Protein AF-A0A843HLV3-F1 (afdb_monomer_lite)

Radius of gyration: 21.62 Å; chains: 1; bounding box: 48×53×56 Å

Secondary structure (DSSP, 8-state):
------HHHHHHHHHHHHHHHHHHHHHHTTT--SPPPPP-HHHHHHH-SSHHHHHHHHHHHHH--TTTTT-EEE-TT--EEEHHHHHHHHHHHHHHHHHHHHHHHHHHHTTTSSTTHHHHHHHHHHHHHHHHS-GGG--HHHHHHHHHHHHHHHHHHHHHHHHHHHHHHHHHHHHHHTT--HHHHHHHHHHHHTS-HHHHHHHHHH-HHHHHHHHHEEE-TTS-EEESS-HHHHHHHHHHHHHHHHHHHHHHHHH--

pLDDT: mean 78.26, std 10.58, range [43.81, 94.88]

Foldseek 3Di:
DQDDDDPVNLVLLVVLLVVLQVQQVVCVVVVQPDGDDRDDSVCLNLVDRDPVVSVVVSCVSNVDDPVQSVDWDAFPQGATDRNVLLVLLVVQLVVLLLVLVVVLVVLVVVPPDDPPSVVVNVVSVVLNVLSPDDLRNDHNVSSVSVSVSSVVSVVVLVVLVVVLVVLLVLLVVLCVVLVPDPVLNVVLVVLVSPARSLLVVVLCVPPVLSVVSVVLWDQDPVRDIGGPDDSVVSVVSSVVCSVCSNVSSVCSVVPRD

Structure (mmCIF, N/CA/C/O backbone):
data_AF-A0A843HLV3-F1
#
_entry.id   AF-A0A843HLV3-F1
#
loop_
_atom_site.group_PDB
_atom_site.id
_atom_site.type_symbol
_atom_site.label_atom_id
_atom_site.label_alt_id
_atom_site.label_comp_id
_atom_site.label_asym_id
_atom_site.label_entity_id
_atom_site.label_seq_id
_atom_site.pdbx_PDB_ins_code
_atom_site.Cartn_x
_atom_site.Cartn_y
_atom_site.Cartn_z
_atom_site.occupancy
_atom_site.B_iso_or_equiv
_atom_site.auth_seq_id
_atom_site.auth_comp_id
_atom_site.auth_asym_id
_atom_site.auth_atom_id
_atom_site.pdbx_PDB_model_num
ATOM 1 N N . MET A 1 1 ? -16.911 -9.349 0.699 1.00 43.81 1 MET A N 1
ATOM 2 C CA . MET A 1 1 ? -17.282 -10.387 1.691 1.00 43.81 1 MET A CA 1
ATOM 3 C C . MET A 1 1 ? -16.016 -10.754 2.450 1.00 43.81 1 MET A C 1
ATOM 5 O O . MET A 1 1 ? -15.122 -11.317 1.838 1.00 43.81 1 MET A O 1
ATOM 9 N N . ALA A 1 2 ? -15.897 -10.371 3.725 1.00 57.16 2 ALA A N 1
ATOM 10 C CA . ALA A 1 2 ? -14.657 -10.531 4.491 1.00 57.16 2 ALA A CA 1
ATOM 11 C C . ALA A 1 2 ? -14.225 -12.007 4.604 1.00 57.16 2 ALA A C 1
ATOM 13 O O . ALA A 1 2 ? -15.049 -12.904 4.807 1.00 57.16 2 ALA A O 1
ATOM 14 N N . ILE A 1 3 ? -12.923 -12.267 4.482 1.00 69.19 3 ILE A N 1
ATOM 15 C CA . ILE A 1 3 ? -12.367 -13.621 4.564 1.00 69.19 3 ILE A CA 1
ATOM 16 C C . ILE A 1 3 ? -12.544 -14.162 5.990 1.00 69.19 3 ILE A C 1
ATOM 18 O O . ILE A 1 3 ? -11.977 -13.635 6.947 1.00 69.19 3 ILE A O 1
ATOM 22 N N . ARG A 1 4 ? -13.265 -15.280 6.148 1.00 71.75 4 ARG A N 1
ATOM 23 C CA . ARG A 1 4 ? -13.245 -16.045 7.405 1.00 71.75 4 ARG A CA 1
ATOM 24 C C . ARG A 1 4 ? -11.915 -16.784 7.546 1.00 71.75 4 ARG A C 1
ATOM 26 O O . ARG A 1 4 ? -11.642 -17.741 6.819 1.00 71.75 4 ARG A O 1
ATOM 33 N N . PHE A 1 5 ? -11.099 -16.350 8.504 1.00 77.69 5 PHE A N 1
ATOM 34 C CA . PHE A 1 5 ? -9.803 -16.955 8.806 1.00 77.69 5 PHE A CA 1
ATOM 35 C C . PHE A 1 5 ? -9.936 -18.122 9.785 1.00 77.69 5 PHE A C 1
ATOM 37 O O . PHE A 1 5 ? -9.895 -17.939 11.001 1.00 77.69 5 PHE A O 1
ATOM 44 N N . ASP A 1 6 ? -10.040 -19.334 9.249 1.00 81.88 6 ASP A N 1
ATOM 45 C CA . ASP A 1 6 ? -10.018 -20.564 10.040 1.00 81.88 6 ASP A CA 1
ATOM 46 C C . ASP A 1 6 ? -8.599 -20.924 10.546 1.00 81.88 6 ASP A C 1
ATOM 48 O O . ASP A 1 6 ? -7.586 -20.314 10.180 1.00 81.88 6 ASP A O 1
ATOM 52 N N . LYS A 1 7 ? -8.511 -21.911 11.447 1.00 84.06 7 LYS A N 1
ATOM 53 C CA . LYS A 1 7 ? -7.244 -22.345 12.066 1.00 84.06 7 LYS A CA 1
ATOM 54 C C . LYS A 1 7 ? -6.227 -22.843 11.028 1.00 84.06 7 LYS A C 1
ATOM 56 O O . LYS A 1 7 ? -5.031 -22.593 11.191 1.00 84.06 7 LYS A O 1
ATOM 61 N N . ASN A 1 8 ? -6.691 -23.483 9.955 1.00 84.88 8 ASN A N 1
ATOM 62 C CA . ASN A 1 8 ? -5.840 -24.058 8.915 1.00 84.88 8 ASN A CA 1
ATOM 63 C C . ASN A 1 8 ? -5.263 -22.964 8.010 1.00 84.88 8 ASN A C 1
ATOM 65 O O . ASN A 1 8 ? -4.050 -22.914 7.808 1.00 84.88 8 ASN A O 1
ATOM 69 N N . LEU A 1 9 ? -6.098 -22.024 7.562 1.00 83.25 9 LEU A N 1
ATOM 70 C CA . LEU A 1 9 ? -5.680 -20.876 6.760 1.00 83.25 9 LEU A CA 1
ATOM 71 C C . LEU A 1 9 ? -4.714 -19.972 7.539 1.00 83.25 9 LEU A C 1
ATOM 73 O O . LEU A 1 9 ? -3.724 -19.492 6.990 1.00 83.25 9 LEU A O 1
ATOM 77 N N . ASN A 1 10 ? -4.943 -19.785 8.842 1.00 87.00 10 ASN A N 1
ATOM 78 C CA . ASN A 1 10 ? -4.020 -19.056 9.715 1.00 87.00 10 ASN A CA 1
ATOM 79 C C . ASN A 1 10 ? -2.649 -19.740 9.838 1.00 87.00 10 ASN A C 1
ATOM 81 O O . ASN A 1 10 ? -1.616 -19.063 9.829 1.00 87.00 10 ASN A O 1
ATOM 85 N N . ALA A 1 11 ? -2.626 -21.069 9.965 1.00 89.00 11 ALA A N 1
ATOM 86 C CA . ALA A 1 11 ? -1.386 -21.838 10.003 1.00 89.00 11 ALA A CA 1
ATOM 87 C C . ALA A 1 11 ? -0.639 -21.759 8.661 1.00 89.00 11 ALA A C 1
ATOM 89 O O . ALA A 1 11 ? 0.574 -21.538 8.638 1.00 89.00 11 ALA A O 1
ATOM 90 N N . GLU A 1 12 ? -1.365 -21.864 7.548 1.00 89.38 12 GLU A N 1
ATOM 91 C CA . GLU A 1 12 ? -0.826 -21.739 6.196 1.00 89.38 12 GLU A CA 1
ATOM 92 C C . GLU A 1 12 ? -0.209 -20.358 5.943 1.00 89.38 12 GLU A C 1
ATOM 94 O O . GLU A 1 12 ? 0.930 -20.279 5.477 1.00 89.38 12 GLU A O 1
ATOM 99 N N . LEU A 1 13 ? -0.907 -19.282 6.320 1.00 90.31 13 LEU A N 1
ATOM 100 C CA . LEU A 1 13 ? -0.413 -17.903 6.266 1.00 90.31 13 LEU A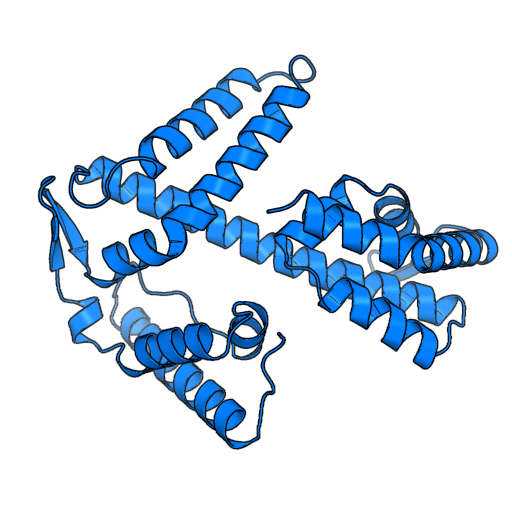 CA 1
ATOM 101 C C . LEU A 1 13 ? 0.908 -17.752 7.023 1.00 90.31 13 LEU A C 1
ATOM 103 O O . LEU A 1 13 ? 1.909 -17.310 6.458 1.00 90.31 13 LEU A O 1
ATOM 107 N N . ARG A 1 14 ? 0.936 -18.164 8.297 1.00 91.50 14 ARG A N 1
ATOM 108 C CA . ARG A 1 14 ? 2.131 -18.056 9.150 1.00 91.50 14 ARG A CA 1
ATOM 109 C C . ARG A 1 14 ? 3.317 -18.820 8.572 1.00 91.50 14 ARG A C 1
ATOM 111 O O . ARG A 1 14 ? 4.425 -18.287 8.535 1.00 91.50 14 ARG A O 1
ATOM 118 N N . ASN A 1 15 ? 3.095 -20.052 8.119 1.00 93.62 15 ASN A N 1
ATOM 119 C CA . ASN A 1 15 ? 4.154 -20.887 7.560 1.00 93.62 15 ASN A CA 1
ATOM 120 C C . ASN A 1 15 ? 4.681 -20.325 6.235 1.00 93.62 15 ASN A C 1
ATOM 122 O O . ASN A 1 15 ? 5.895 -20.265 6.039 1.00 93.62 15 ASN A O 1
ATOM 126 N N . THR A 1 16 ? 3.785 -19.865 5.362 1.00 91.69 16 THR A N 1
ATOM 127 C CA . THR A 1 16 ? 4.137 -19.276 4.064 1.00 91.69 16 THR A CA 1
ATOM 128 C C . THR A 1 16 ? 4.968 -18.012 4.245 1.00 91.69 16 THR A C 1
ATOM 130 O O . THR A 1 16 ? 6.076 -17.936 3.717 1.00 91.69 16 THR A O 1
ATOM 133 N N . VAL A 1 17 ? 4.500 -17.076 5.076 1.00 91.25 17 VAL A N 1
ATOM 134 C CA . VAL A 1 17 ? 5.215 -15.829 5.387 1.00 91.25 17 VAL A CA 1
ATOM 135 C C . VAL A 1 17 ? 6.583 -16.109 5.998 1.00 91.25 17 VAL A C 1
ATOM 137 O O . VAL A 1 17 ? 7.592 -15.574 5.545 1.00 91.25 17 VAL A O 1
ATOM 140 N N . ARG A 1 18 ? 6.652 -16.994 7.001 1.00 93.62 18 ARG A N 1
ATOM 141 C CA . ARG A 1 18 ? 7.919 -17.353 7.652 1.00 93.62 18 ARG A CA 1
ATOM 142 C C . ARG A 1 18 ? 8.924 -17.919 6.648 1.00 93.62 18 ARG A C 1
ATOM 144 O O . ARG A 1 18 ? 10.097 -17.551 6.687 1.00 93.62 18 ARG A O 1
ATOM 151 N N . ASN A 1 19 ? 8.485 -18.822 5.774 1.00 90.25 19 ASN A N 1
ATOM 152 C CA . ASN A 1 19 ? 9.353 -19.454 4.785 1.00 90.25 19 ASN A CA 1
ATOM 153 C C . ASN A 1 19 ? 9.805 -18.466 3.708 1.00 90.25 19 ASN A C 1
ATOM 155 O O . ASN A 1 19 ? 10.985 -18.458 3.361 1.00 90.25 19 ASN A O 1
ATOM 159 N N . PHE A 1 20 ? 8.901 -17.619 3.221 1.00 89.62 20 PHE A N 1
ATOM 160 C CA . PHE A 1 20 ? 9.209 -16.548 2.280 1.00 89.62 20 PHE A CA 1
ATOM 161 C C . PHE A 1 20 ? 10.237 -15.566 2.860 1.00 89.62 20 PHE A C 1
ATOM 163 O O . PHE A 1 20 ? 11.313 -15.398 2.290 1.00 89.62 20 PHE A O 1
ATOM 170 N N . ASN A 1 21 ? 9.989 -15.028 4.057 1.00 90.44 21 ASN A N 1
ATOM 171 C CA . ASN A 1 21 ? 10.900 -14.091 4.719 1.00 90.44 21 ASN A CA 1
ATOM 172 C C . ASN A 1 21 ? 12.284 -14.705 4.958 1.00 90.44 21 ASN A C 1
ATOM 174 O O . ASN A 1 21 ? 13.298 -14.063 4.705 1.00 90.44 21 ASN A O 1
ATOM 178 N N . LYS A 1 22 ? 12.353 -15.980 5.372 1.00 89.38 22 LYS A N 1
ATOM 179 C CA . LYS A 1 22 ? 13.634 -16.697 5.496 1.00 89.38 22 LYS A CA 1
ATOM 180 C C . LYS A 1 22 ? 14.389 -16.777 4.166 1.00 89.38 22 LYS A C 1
ATOM 182 O O . LYS A 1 22 ? 15.616 -16.717 4.172 1.00 89.38 22 LYS A O 1
ATOM 187 N N . LYS A 1 23 ? 13.693 -16.947 3.037 1.00 85.94 23 LYS A N 1
ATOM 188 C CA . LYS A 1 23 ? 14.316 -16.967 1.702 1.00 85.94 23 LYS A CA 1
ATOM 189 C C . LYS A 1 23 ? 14.856 -15.585 1.328 1.00 85.94 23 LYS A C 1
ATOM 191 O O . LYS A 1 23 ? 15.992 -15.509 0.871 1.00 85.94 23 LYS A O 1
ATOM 196 N N . VAL A 1 24 ? 14.085 -14.527 1.582 1.00 82.75 24 VAL A N 1
ATOM 197 C CA . VAL A 1 24 ? 14.488 -13.132 1.347 1.00 82.75 24 VAL A CA 1
ATOM 198 C C . VAL A 1 24 ? 15.722 -12.765 2.177 1.00 82.75 24 VAL A C 1
ATOM 200 O O . VAL A 1 24 ? 16.737 -12.393 1.600 1.00 82.75 24 VAL A O 1
ATOM 203 N N . VAL A 1 25 ? 15.700 -12.981 3.497 1.00 85.06 25 VAL A N 1
ATOM 204 C CA . VAL A 1 25 ? 16.839 -12.672 4.390 1.00 85.06 25 VAL A CA 1
ATOM 205 C C . VAL A 1 25 ? 18.101 -13.439 3.985 1.00 85.06 25 VAL A C 1
ATOM 207 O O . VAL A 1 25 ? 19.194 -12.885 3.946 1.00 85.06 25 VAL A O 1
ATOM 210 N N . ARG A 1 26 ? 17.976 -14.723 3.624 1.00 82.31 26 ARG A N 1
ATOM 211 C CA . ARG A 1 26 ? 19.124 -15.508 3.133 1.00 82.31 26 ARG A CA 1
ATOM 212 C C . ARG A 1 26 ? 19.670 -14.996 1.803 1.00 82.31 26 ARG A C 1
ATOM 214 O O . ARG A 1 26 ? 20.842 -15.222 1.515 1.00 82.31 26 ARG A O 1
ATOM 221 N N . ALA A 1 27 ? 18.830 -14.410 0.955 1.00 76.94 27 ALA A N 1
ATOM 222 C CA . ALA A 1 27 ? 19.288 -13.777 -0.272 1.00 76.94 27 ALA A CA 1
ATOM 223 C C . ALA A 1 27 ? 20.006 -12.455 0.053 1.00 76.94 27 ALA A C 1
ATOM 225 O O . ALA A 1 27 ? 21.106 -12.215 -0.433 1.00 76.94 27 ALA A O 1
ATOM 226 N N . GLU A 1 28 ? 19.467 -11.656 0.966 1.00 77.06 28 GLU A N 1
ATOM 227 C CA . GLU A 1 28 ? 20.092 -10.405 1.406 1.00 77.06 28 GLU A CA 1
ATOM 228 C C . GLU A 1 28 ? 21.497 -10.641 1.975 1.00 77.06 28 GLU A C 1
ATOM 230 O O . GLU A 1 28 ? 22.471 -10.061 1.500 1.00 77.06 28 GLU A O 1
ATOM 235 N N . GLN A 1 29 ? 21.635 -11.609 2.888 1.00 80.62 29 GLN A N 1
ATOM 236 C CA . GLN A 1 29 ? 22.920 -12.018 3.476 1.00 80.62 29 GLN A CA 1
ATOM 237 C C . GLN A 1 29 ? 23.946 -12.518 2.449 1.00 80.62 29 GLN A C 1
ATOM 239 O O . GLN A 1 29 ? 25.142 -12.536 2.722 1.00 80.62 29 GLN A O 1
ATOM 244 N N . ARG A 1 30 ? 23.495 -12.947 1.268 1.00 74.19 30 ARG A N 1
ATOM 245 C CA . ARG A 1 30 ? 24.356 -13.408 0.169 1.00 74.19 30 ARG A CA 1
ATOM 246 C C . ARG A 1 30 ? 24.685 -12.300 -0.834 1.00 74.19 30 ARG A C 1
ATOM 248 O O . ARG A 1 30 ? 25.230 -12.595 -1.893 1.00 74.19 30 ARG A O 1
ATOM 255 N N . GLY A 1 31 ? 24.352 -11.050 -0.514 1.00 60.28 31 GLY A N 1
ATOM 256 C CA . GLY A 1 31 ? 24.672 -9.877 -1.324 1.00 60.28 31 GLY A CA 1
ATOM 257 C C . GLY A 1 31 ? 23.703 -9.623 -2.478 1.00 60.28 31 GLY A C 1
ATOM 258 O O . GLY A 1 31 ? 23.991 -8.788 -3.338 1.00 60.28 31 GLY A O 1
ATOM 259 N N . PHE A 1 32 ? 22.557 -10.314 -2.523 1.00 61.25 32 PHE A N 1
ATOM 260 C CA . PHE A 1 32 ? 21.536 -10.029 -3.527 1.00 61.25 32 PHE A CA 1
ATOM 261 C C . PHE A 1 32 ? 20.909 -8.656 -3.255 1.00 61.25 32 PHE A C 1
ATOM 263 O O . PHE A 1 32 ? 20.461 -8.369 -2.148 1.00 61.25 32 PHE A O 1
ATOM 270 N N . ARG A 1 33 ? 20.872 -7.807 -4.285 1.00 58.31 33 ARG A N 1
ATOM 271 C CA . ARG A 1 33 ? 20.216 -6.492 -4.254 1.00 58.31 33 ARG A CA 1
ATOM 272 C C . ARG A 1 33 ? 18.837 -6.586 -4.899 1.00 58.31 33 ARG A C 1
ATOM 274 O O . ARG A 1 33 ? 18.623 -7.458 -5.734 1.00 58.31 33 ARG A O 1
ATOM 281 N N . ASN A 1 34 ? 17.943 -5.652 -4.561 1.00 59.81 34 ASN A N 1
ATOM 282 C CA . ASN A 1 34 ? 16.562 -5.615 -5.058 1.00 59.81 34 ASN A CA 1
ATOM 283 C C . ASN A 1 34 ? 15.818 -6.914 -4.719 1.00 59.81 34 ASN A C 1
ATOM 285 O O . ASN A 1 34 ? 15.558 -7.747 -5.581 1.00 59.81 34 ASN A O 1
ATOM 289 N N . LEU A 1 35 ? 15.519 -7.099 -3.437 1.00 70.19 35 LEU A N 1
ATOM 290 C CA . LEU A 1 35 ? 14.751 -8.239 -2.951 1.00 70.19 35 LEU A CA 1
ATOM 291 C C . LEU A 1 35 ? 13.313 -7.815 -2.637 1.00 70.19 35 LEU A C 1
ATOM 293 O O . LEU A 1 35 ? 13.082 -6.646 -2.314 1.00 70.19 35 LEU A O 1
ATOM 297 N N . PRO A 1 36 ? 12.348 -8.745 -2.700 1.00 69.81 36 PRO A N 1
ATOM 298 C CA . PRO A 1 36 ? 11.003 -8.492 -2.206 1.00 69.81 36 PRO A CA 1
ATOM 299 C C . PRO A 1 36 ? 11.026 -8.051 -0.740 1.00 69.81 36 PRO A C 1
ATOM 301 O O . PRO A 1 36 ? 11.832 -8.549 0.047 1.00 69.81 36 PRO A O 1
ATOM 304 N N . ARG A 1 37 ? 10.114 -7.156 -0.354 1.00 75.31 37 ARG A N 1
ATOM 305 C CA . ARG A 1 37 ? 9.931 -6.777 1.052 1.00 75.31 37 ARG A CA 1
ATOM 306 C C . ARG A 1 37 ? 9.498 -7.999 1.869 1.00 75.31 37 ARG A C 1
ATOM 308 O O . ARG A 1 37 ? 8.754 -8.847 1.382 1.00 75.31 37 ARG A O 1
ATOM 315 N N . LEU A 1 38 ? 9.941 -8.067 3.123 1.00 82.50 38 LEU A N 1
ATOM 316 C CA . LEU A 1 38 ? 9.449 -9.059 4.077 1.00 82.50 38 LEU A CA 1
ATOM 317 C C . LEU A 1 38 ? 7.945 -8.874 4.310 1.00 82.50 38 LEU A C 1
ATOM 319 O O . LEU A 1 38 ? 7.483 -7.769 4.589 1.00 82.50 38 LEU A O 1
ATOM 323 N N . GLU A 1 39 ? 7.198 -9.967 4.247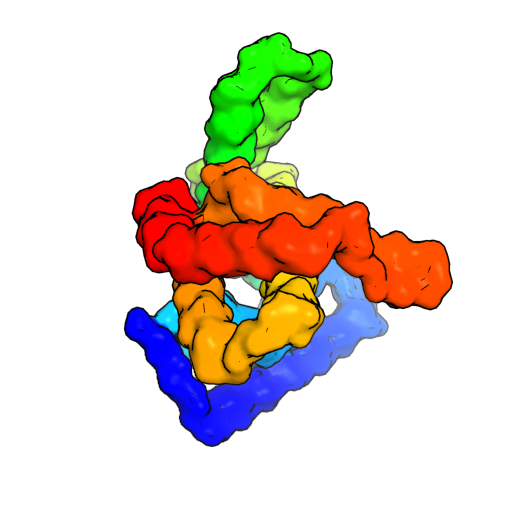 1.00 84.81 39 GLU A N 1
ATOM 324 C CA . GLU A 1 39 ? 5.752 -9.962 4.455 1.00 84.81 39 GLU A CA 1
ATOM 325 C C . GLU A 1 39 ? 5.410 -10.145 5.938 1.00 84.81 39 GLU A C 1
ATOM 327 O O . GLU A 1 39 ? 6.115 -10.836 6.683 1.00 84.81 39 GLU A O 1
ATOM 332 N N . LYS A 1 40 ? 4.291 -9.567 6.384 1.00 85.44 40 LYS A N 1
ATOM 333 C CA . LYS A 1 40 ? 3.711 -9.842 7.707 1.00 85.44 40 LYS A CA 1
ATOM 334 C C . LYS A 1 40 ? 2.351 -10.502 7.551 1.00 85.44 40 LYS A C 1
ATOM 336 O O . LYS A 1 40 ? 1.555 -10.139 6.693 1.00 85.44 40 LYS A O 1
ATOM 341 N N . VAL A 1 41 ? 2.043 -11.441 8.446 1.00 84.75 41 VAL A N 1
ATOM 342 C CA . VAL A 1 41 ? 0.748 -12.144 8.435 1.00 84.75 41 VAL A CA 1
ATOM 343 C C . VAL A 1 41 ? -0.416 -11.168 8.598 1.00 84.75 41 VAL A C 1
ATOM 345 O O . VAL A 1 41 ? -1.426 -11.321 7.925 1.00 84.75 41 VAL A O 1
ATOM 348 N N . SER A 1 42 ? -0.282 -10.166 9.469 1.00 78.31 42 SER A N 1
ATOM 349 C CA . SER A 1 42 ? -1.304 -9.132 9.657 1.00 78.31 42 SER A CA 1
ATOM 350 C C . SER A 1 42 ? -1.498 -8.265 8.411 1.00 78.31 42 SER A C 1
ATOM 352 O O . SER A 1 42 ? -2.633 -7.951 8.076 1.00 78.31 42 SER A O 1
ATOM 354 N N . GLU A 1 43 ? -0.419 -7.933 7.696 1.00 76.38 43 GLU A N 1
ATOM 355 C CA . GLU A 1 43 ? -0.478 -7.146 6.457 1.00 76.38 43 GLU A CA 1
ATOM 356 C C . GLU A 1 43 ? -1.176 -7.927 5.336 1.00 76.38 43 GLU A C 1
ATOM 358 O O . GLU A 1 43 ? -2.068 -7.387 4.693 1.00 76.38 43 GLU A O 1
ATOM 363 N N . LEU A 1 44 ? -0.863 -9.215 5.156 1.00 79.00 44 LEU A N 1
ATOM 364 C CA . LEU A 1 44 ? -1.541 -10.055 4.159 1.00 79.00 44 LEU A CA 1
ATOM 365 C C . LEU A 1 44 ? -3.036 -10.227 4.439 1.00 79.00 44 LEU A C 1
ATOM 367 O O . LEU A 1 44 ? -3.829 -10.262 3.507 1.00 79.00 44 LEU A O 1
ATOM 371 N N . LYS A 1 45 ? -3.436 -10.326 5.711 1.00 79.69 45 LYS A N 1
ATOM 372 C CA . LYS A 1 45 ? -4.857 -10.428 6.075 1.00 79.69 45 LYS A CA 1
ATOM 373 C C . LYS A 1 45 ? -5.648 -9.170 5.738 1.00 79.69 45 LYS A C 1
ATOM 375 O O . LYS A 1 45 ? -6.817 -9.286 5.405 1.00 79.69 45 LYS A O 1
ATOM 380 N N . ALA A 1 46 ? -5.014 -8.009 5.862 1.00 67.69 46 ALA A N 1
ATOM 381 C CA . ALA A 1 46 ? -5.633 -6.716 5.600 1.00 67.69 46 ALA A CA 1
ATOM 382 C C . ALA A 1 46 ? -5.576 -6.310 4.116 1.00 67.69 46 ALA A C 1
ATOM 384 O O . ALA A 1 46 ? -6.300 -5.414 3.709 1.00 67.69 46 ALA A O 1
ATOM 385 N N . ARG A 1 47 ? -4.697 -6.929 3.313 1.00 73.12 47 ARG A N 1
ATOM 386 C CA . ARG A 1 47 ? -4.469 -6.554 1.906 1.00 73.12 47 ARG A CA 1
ATOM 387 C C . ARG A 1 47 ? -5.495 -7.146 0.932 1.00 7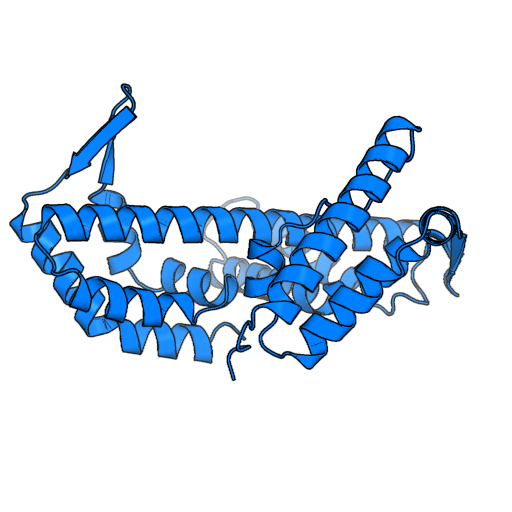3.12 47 ARG A C 1
ATOM 389 O O . ARG A 1 47 ? -5.631 -6.621 -0.165 1.00 73.12 47 ARG A O 1
ATOM 396 N N . TYR A 1 48 ? -6.159 -8.247 1.287 1.00 73.94 48 TYR A N 1
ATOM 397 C CA . TYR A 1 48 ? -7.026 -8.984 0.362 1.00 73.94 48 TYR A CA 1
ATOM 398 C C . TYR A 1 48 ? -8.444 -9.129 0.900 1.00 73.94 48 TYR A C 1
ATOM 400 O O . TYR A 1 48 ? -8.657 -9.733 1.951 1.00 73.94 48 TYR A O 1
ATOM 408 N N . ASP A 1 49 ? -9.408 -8.669 0.106 1.00 61.75 49 ASP A N 1
ATOM 409 C CA . ASP A 1 49 ? -10.833 -8.738 0.438 1.00 61.75 49 ASP A CA 1
ATOM 410 C C . ASP A 1 49 ? -11.462 -10.087 0.085 1.00 61.75 49 ASP A C 1
ATOM 412 O O . ASP A 1 49 ? -12.497 -10.459 0.640 1.00 61.75 49 ASP A O 1
ATOM 416 N N . THR A 1 50 ? -10.839 -10.847 -0.826 1.00 69.31 50 THR A N 1
ATOM 417 C CA . THR A 1 50 ? -11.340 -12.152 -1.270 1.00 69.31 50 THR A CA 1
ATOM 418 C C . THR A 1 50 ? -10.379 -13.289 -0.936 1.00 69.31 50 THR A C 1
ATOM 420 O O . THR A 1 50 ? -9.152 -13.180 -1.021 1.00 69.31 50 THR A O 1
ATOM 423 N N . ARG A 1 51 ? -10.951 -14.451 -0.589 1.00 74.69 51 ARG A N 1
ATOM 424 C CA . ARG A 1 51 ? -10.177 -15.666 -0.287 1.00 74.69 51 ARG A CA 1
ATOM 425 C C . ARG A 1 51 ? -9.377 -16.136 -1.504 1.00 74.69 51 ARG A C 1
ATOM 427 O O . ARG A 1 51 ? -8.287 -16.674 -1.338 1.00 74.69 51 ARG A O 1
ATOM 434 N N . SER A 1 52 ? -9.900 -15.921 -2.708 1.00 71.00 52 SER A N 1
ATOM 435 C CA . SER A 1 52 ? -9.251 -16.300 -3.964 1.00 71.00 52 SER A CA 1
ATOM 436 C C . SER A 1 52 ? -7.972 -15.504 -4.213 1.00 71.00 52 SER A C 1
ATOM 438 O O . SER A 1 52 ? -6.950 -16.103 -4.555 1.00 71.00 52 SER A O 1
ATOM 440 N N . ASP A 1 53 ? -7.998 -14.190 -3.984 1.00 68.06 53 ASP A N 1
ATOM 441 C CA . ASP A 1 53 ? -6.820 -13.333 -4.161 1.00 68.06 53 ASP A CA 1
ATOM 442 C C . ASP A 1 53 ? -5.763 -13.621 -3.096 1.00 68.06 53 ASP A C 1
ATOM 444 O O . ASP A 1 53 ? -4.585 -13.782 -3.419 1.00 68.06 53 ASP A O 1
ATOM 448 N N . LEU A 1 54 ? -6.195 -13.836 -1.849 1.00 78.94 54 LEU A N 1
ATOM 449 C CA . LEU A 1 54 ? -5.306 -14.282 -0.780 1.00 78.94 54 LEU A CA 1
ATOM 450 C C . LEU A 1 54 ? -4.643 -15.627 -1.115 1.00 78.94 54 LEU A C 1
ATOM 452 O O . LEU A 1 54 ? -3.441 -15.785 -0.923 1.00 78.94 54 LEU A O 1
ATOM 456 N N . ILE A 1 55 ? -5.393 -16.613 -1.619 1.00 80.75 55 ILE A N 1
ATOM 457 C CA . ILE A 1 55 ? -4.831 -17.919 -2.000 1.00 80.75 55 ILE A CA 1
ATOM 458 C C . ILE A 1 55 ? -3.854 -17.777 -3.171 1.00 80.75 55 ILE A C 1
ATOM 460 O O . ILE A 1 55 ? -2.817 -18.446 -3.183 1.00 80.75 55 ILE A O 1
ATOM 464 N N . ARG A 1 56 ? -4.152 -16.914 -4.148 1.00 76.69 56 ARG A N 1
ATOM 465 C CA . ARG A 1 56 ? -3.251 -16.626 -5.272 1.00 76.69 56 ARG A CA 1
ATOM 466 C C . ARG A 1 56 ? -1.931 -16.046 -4.773 1.00 76.69 56 ARG A C 1
ATOM 468 O O . ARG A 1 56 ? -0.870 -16.531 -5.164 1.00 76.69 56 ARG A O 1
ATOM 475 N N . GLU A 1 57 ? -2.000 -15.098 -3.846 1.00 81.38 57 GLU A N 1
ATOM 476 C CA . GLU A 1 57 ? -0.816 -14.526 -3.216 1.00 81.38 57 GLU A CA 1
ATOM 477 C C . GLU A 1 57 ? -0.055 -15.557 -2.375 1.00 81.38 57 GLU A C 1
ATOM 479 O O . GLU A 1 57 ? 1.161 -15.686 -2.492 1.00 81.38 57 GLU A O 1
ATOM 484 N N . LEU A 1 58 ? -0.746 -16.373 -1.575 1.00 85.94 58 LEU A N 1
ATOM 485 C CA . LEU A 1 58 ? -0.101 -17.434 -0.798 1.00 85.94 58 LEU A CA 1
ATOM 486 C C . LEU A 1 58 ? 0.614 -18.445 -1.698 1.00 85.94 58 LEU A C 1
ATOM 488 O O . LEU A 1 58 ? 1.717 -18.878 -1.368 1.00 85.94 58 LEU A O 1
ATOM 492 N N . ARG A 1 59 ? 0.033 -18.801 -2.850 1.00 82.50 59 ARG A N 1
ATOM 493 C CA . ARG A 1 59 ? 0.704 -19.638 -3.855 1.00 82.50 59 ARG A CA 1
ATOM 494 C C . ARG A 1 59 ? 1.942 -18.947 -4.418 1.00 82.50 59 ARG A C 1
ATOM 496 O O . ARG A 1 59 ? 2.985 -19.592 -4.481 1.00 82.50 59 ARG A O 1
ATOM 503 N N . ARG A 1 60 ? 1.866 -17.652 -4.745 1.00 82.38 60 ARG A N 1
ATOM 504 C CA . ARG A 1 60 ? 3.020 -16.847 -5.185 1.00 82.38 60 ARG A CA 1
ATOM 505 C C . ARG A 1 60 ? 4.152 -16.890 -4.154 1.00 82.38 60 ARG A C 1
ATOM 507 O O . ARG A 1 60 ? 5.276 -17.259 -4.481 1.00 82.38 60 ARG A O 1
ATOM 514 N N . LEU A 1 61 ? 3.844 -16.610 -2.888 1.00 85.81 61 LEU A N 1
ATOM 515 C CA . LEU A 1 61 ? 4.815 -16.614 -1.789 1.00 85.81 61 LEU A CA 1
ATOM 516 C C . LEU A 1 61 ? 5.385 -18.013 -1.495 1.00 85.81 61 LEU A C 1
ATOM 518 O O . LEU A 1 61 ? 6.565 -18.146 -1.165 1.00 85.81 61 LEU A O 1
ATOM 522 N N . LYS A 1 62 ? 4.569 -19.071 -1.609 1.00 84.25 62 LYS A N 1
ATOM 523 C CA . LYS A 1 62 ? 5.018 -20.467 -1.457 1.00 84.25 62 LYS A CA 1
ATOM 524 C C . LYS A 1 62 ? 5.987 -20.868 -2.561 1.00 84.25 62 LYS A C 1
ATOM 526 O O . LYS A 1 62 ? 7.047 -21.431 -2.265 1.00 84.25 62 LYS A O 1
ATOM 531 N N . ASN A 1 63 ? 5.618 -20.555 -3.798 1.00 76.81 63 ASN A N 1
ATOM 532 C CA . ASN A 1 63 ? 6.367 -20.922 -4.992 1.00 76.81 63 ASN A CA 1
ATOM 533 C C . ASN A 1 63 ? 7.622 -20.074 -5.184 1.00 76.81 63 ASN A C 1
ATOM 535 O O . ASN A 1 63 ? 8.514 -20.530 -5.889 1.00 76.81 63 ASN A O 1
ATOM 539 N N . PHE A 1 64 ? 7.726 -18.929 -4.494 1.00 76.38 64 PHE A N 1
ATOM 540 C CA . PHE A 1 64 ? 8.916 -18.086 -4.478 1.00 76.38 64 PHE A CA 1
ATOM 541 C C . PHE A 1 64 ? 10.167 -18.920 -4.223 1.00 76.38 64 PHE A C 1
ATOM 543 O O . PHE A 1 64 ? 10.414 -19.390 -3.103 1.00 76.38 64 PHE A O 1
ATOM 550 N N . ASN A 1 65 ? 10.956 -19.140 -5.262 1.00 67.75 65 ASN A N 1
ATOM 551 C CA . ASN A 1 65 ? 12.165 -19.932 -5.195 1.00 67.75 65 ASN A CA 1
ATOM 552 C C . ASN A 1 65 ? 13.386 -19.049 -5.491 1.00 67.75 65 ASN A C 1
ATOM 554 O O . ASN A 1 65 ? 13.300 -17.896 -5.902 1.00 67.75 65 ASN A O 1
ATOM 558 N N . ARG A 1 66 ? 14.571 -19.589 -5.209 1.00 60.47 66 ARG A N 1
ATOM 559 C CA . ARG A 1 66 ? 15.833 -18.864 -5.391 1.00 60.47 66 ARG A CA 1
ATOM 560 C C . ARG A 1 66 ? 16.184 -18.658 -6.874 1.00 60.47 66 ARG A C 1
ATOM 562 O O . ARG A 1 66 ? 16.947 -17.750 -7.178 1.00 60.47 66 ARG A O 1
ATOM 569 N N . GLY A 1 67 ? 15.642 -19.492 -7.761 1.00 58.88 67 GLY A N 1
ATOM 570 C CA . GLY A 1 67 ? 15.722 -19.362 -9.214 1.00 58.88 67 GLY A CA 1
ATOM 571 C C . GLY A 1 67 ? 14.912 -18.177 -9.744 1.00 58.88 67 GLY A C 1
ATOM 572 O O . GLY A 1 67 ? 15.427 -17.462 -10.592 1.00 58.88 67 GLY A O 1
ATOM 573 N N . ASP A 1 68 ? 13.748 -17.868 -9.168 1.00 53.31 68 ASP A N 1
ATOM 574 C CA . ASP A 1 68 ? 12.922 -16.702 -9.545 1.00 53.31 68 ASP A CA 1
ATOM 575 C C . ASP A 1 68 ? 13.617 -15.363 -9.210 1.00 53.31 68 ASP A C 1
ATOM 577 O O . ASP A 1 68 ? 13.409 -14.347 -9.868 1.00 53.31 68 ASP A O 1
ATOM 581 N N . ILE A 1 69 ? 14.502 -15.360 -8.203 1.00 57.09 69 ILE A N 1
ATOM 582 C CA . ILE A 1 69 ? 15.367 -14.213 -7.856 1.00 57.09 69 ILE A CA 1
ATOM 583 C C . ILE A 1 69 ? 16.507 -14.040 -8.881 1.00 57.09 69 ILE A C 1
ATOM 585 O O . ILE A 1 69 ? 17.055 -12.950 -9.024 1.00 57.09 69 ILE A O 1
ATOM 589 N N . LEU A 1 70 ? 16.888 -15.108 -9.586 1.00 57.06 70 LEU A N 1
ATOM 590 C CA . LEU A 1 70 ? 18.027 -15.142 -10.511 1.00 57.06 70 LEU A CA 1
ATOM 591 C C . LEU A 1 70 ? 17.616 -15.099 -11.982 1.00 57.06 70 LEU A C 1
ATOM 593 O O . LEU A 1 70 ? 18.439 -14.730 -12.824 1.00 57.06 70 LEU A O 1
ATOM 597 N N . ARG A 1 71 ? 16.379 -15.492 -12.305 1.00 67.75 71 ARG A N 1
ATOM 598 C CA . ARG A 1 71 ? 15.892 -15.561 -13.676 1.00 67.75 71 ARG A CA 1
ATOM 599 C C . ARG A 1 71 ? 15.742 -14.148 -14.206 1.00 67.75 71 ARG A C 1
ATOM 601 O O . ARG A 1 71 ? 14.770 -13.453 -13.927 1.00 67.75 71 ARG A O 1
ATOM 608 N N . LYS A 1 72 ? 16.750 -13.719 -14.957 1.00 78.94 72 LYS A N 1
ATOM 609 C CA . LYS A 1 72 ? 16.661 -12.508 -15.754 1.00 78.94 72 LYS A CA 1
ATOM 610 C C . LYS A 1 72 ? 15.766 -12.807 -16.941 1.00 78.94 72 LYS A C 1
ATOM 612 O O . LYS A 1 72 ? 16.010 -13.763 -17.674 1.00 78.94 72 LYS A O 1
ATOM 617 N N . VAL A 1 73 ? 14.744 -11.992 -17.095 1.00 82.94 73 VAL A N 1
ATOM 618 C CA . VAL A 1 73 ? 13.908 -11.956 -18.282 1.00 82.94 73 VAL A CA 1
ATOM 619 C C . VAL A 1 73 ? 14.110 -10.600 -18.943 1.00 82.94 73 VAL A C 1
ATOM 621 O O . VAL A 1 73 ? 14.506 -9.618 -18.304 1.00 82.94 73 VAL A O 1
ATOM 624 N N . GLU A 1 74 ? 13.917 -10.587 -20.247 1.00 90.50 74 GLU A N 1
ATOM 625 C CA . GLU A 1 74 ? 13.962 -9.393 -21.069 1.00 90.50 74 GLU A CA 1
ATOM 626 C C . GLU A 1 74 ? 12.569 -9.201 -21.651 1.00 90.50 74 GLU A C 1
ATOM 628 O O . GLU A 1 74 ? 11.933 -10.182 -22.039 1.00 90.50 74 GLU A O 1
ATOM 633 N N . ASN A 1 75 ? 12.070 -7.970 -21.631 1.00 89.19 75 ASN A N 1
ATOM 634 C CA . ASN A 1 75 ? 10.827 -7.644 -22.317 1.00 89.19 75 ASN A CA 1
ATOM 635 C C . ASN A 1 75 ? 11.100 -7.258 -23.777 1.00 89.19 75 ASN A C 1
ATOM 637 O O . ASN A 1 75 ? 12.245 -7.053 -24.181 1.00 89.19 75 ASN A O 1
ATOM 641 N N . ASP A 1 76 ? 10.035 -7.088 -24.549 1.00 89.94 76 ASP A N 1
ATOM 642 C CA . ASP A 1 76 ? 10.117 -6.717 -25.963 1.00 89.94 76 ASP A CA 1
ATOM 643 C C . ASP A 1 76 ? 10.709 -5.306 -26.174 1.00 89.94 76 ASP A C 1
ATOM 645 O O . ASP A 1 76 ? 11.188 -4.983 -27.258 1.00 89.94 76 ASP A O 1
ATOM 649 N N . GLY A 1 77 ? 10.725 -4.469 -25.130 1.00 86.94 77 GLY A N 1
ATOM 650 C CA . GLY A 1 77 ? 11.398 -3.165 -25.092 1.00 86.94 77 GLY A CA 1
ATOM 651 C C . GLY A 1 77 ? 12.897 -3.199 -24.743 1.00 86.94 77 GLY A C 1
ATOM 652 O O . GLY A 1 77 ? 13.525 -2.141 -24.670 1.00 86.94 77 GLY A O 1
ATOM 653 N N . GLY A 1 78 ? 13.488 -4.376 -24.506 1.00 87.38 78 GLY A N 1
ATOM 654 C CA . GLY A 1 78 ? 14.911 -4.544 -24.175 1.00 87.38 78 GLY A CA 1
ATOM 655 C C . GLY A 1 78 ? 15.282 -4.281 -22.707 1.00 87.38 78 GLY A C 1
ATOM 656 O O . GLY A 1 78 ? 16.462 -4.174 -22.357 1.00 87.38 78 GLY A O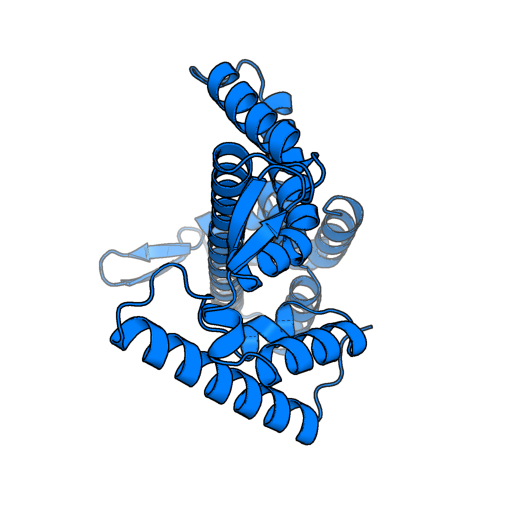 1
ATOM 657 N N . ALA A 1 79 ? 14.297 -4.153 -21.816 1.00 91.69 79 ALA A N 1
ATOM 658 C CA . ALA A 1 79 ? 14.520 -4.067 -20.382 1.00 91.69 79 ALA A CA 1
ATOM 659 C C . ALA A 1 79 ? 14.855 -5.443 -19.795 1.00 91.69 79 ALA A C 1
ATOM 661 O O . ALA A 1 79 ? 14.048 -6.367 -19.818 1.00 91.69 79 ALA A O 1
ATOM 662 N N . LYS A 1 80 ? 16.040 -5.550 -19.196 1.00 88.94 80 LYS A N 1
ATOM 663 C CA . LYS A 1 80 ? 16.550 -6.715 -18.475 1.00 88.94 80 LYS A CA 1
ATOM 664 C C . LYS A 1 80 ? 16.364 -6.521 -16.979 1.00 88.94 80 LYS A C 1
ATOM 666 O O . LYS A 1 80 ? 16.993 -5.659 -16.338 1.00 88.94 80 LYS A O 1
ATOM 671 N N . ALA A 1 81 ? 15.543 -7.381 -16.402 1.00 84.62 81 ALA A N 1
ATOM 672 C CA . ALA A 1 81 ? 15.293 -7.421 -14.975 1.00 84.62 81 ALA A CA 1
ATOM 673 C C . ALA A 1 81 ? 15.035 -8.853 -14.522 1.00 84.62 81 ALA A C 1
ATOM 675 O O . ALA A 1 81 ? 14.893 -9.772 -15.322 1.00 84.62 81 ALA A O 1
ATOM 676 N N . VAL A 1 82 ? 15.046 -9.057 -13.217 1.00 81.38 82 VAL A N 1
ATOM 677 C CA . VAL A 1 82 ? 14.675 -10.348 -12.641 1.00 81.38 82 VAL A CA 1
ATOM 678 C C . VAL A 1 82 ? 13.162 -10.528 -12.759 1.00 81.38 82 VAL A C 1
ATOM 680 O O . VAL A 1 82 ? 12.424 -9.552 -12.651 1.00 81.38 82 VAL A O 1
ATOM 683 N N . GLU A 1 83 ? 12.699 -11.755 -13.001 1.00 79.75 83 GLU A N 1
ATOM 684 C CA . GLU A 1 83 ? 11.283 -12.079 -13.246 1.00 79.75 83 GLU A CA 1
ATOM 685 C C . GLU A 1 83 ? 10.365 -11.487 -12.165 1.00 79.75 83 GLU A C 1
ATOM 687 O O . GLU A 1 83 ? 9.332 -10.894 -12.474 1.00 79.75 83 GLU A O 1
ATOM 692 N N . TRP A 1 84 ? 10.812 -11.494 -10.905 1.00 73.94 84 TRP A N 1
ATOM 693 C CA . TRP A 1 84 ? 10.047 -10.894 -9.815 1.00 73.94 84 TRP A CA 1
ATOM 694 C C . TRP A 1 84 ? 9.827 -9.375 -9.969 1.00 73.94 84 TRP A C 1
ATOM 696 O O . TRP A 1 84 ? 8.801 -8.884 -9.511 1.00 73.94 84 TRP A O 1
ATOM 706 N N . GLU A 1 85 ? 10.744 -8.613 -10.586 1.00 80.25 85 GLU A N 1
ATOM 707 C CA . GLU A 1 85 ? 10.556 -7.167 -10.818 1.00 80.25 85 GLU A CA 1
ATOM 708 C C . GLU A 1 85 ? 9.444 -6.919 -11.847 1.00 80.25 85 GLU A C 1
ATOM 710 O O . GLU A 1 85 ? 8.672 -5.968 -11.704 1.00 80.25 85 GLU A O 1
ATOM 715 N N . PHE A 1 86 ? 9.322 -7.799 -12.846 1.00 84.56 86 PHE A N 1
ATOM 716 C CA . PHE A 1 86 ? 8.212 -7.768 -13.798 1.00 84.56 86 PHE A CA 1
ATOM 717 C C . PHE A 1 86 ? 6.889 -8.105 -13.119 1.00 84.56 86 PHE A C 1
ATOM 719 O O . PHE A 1 86 ? 5.911 -7.381 -13.299 1.00 84.56 86 PHE A O 1
ATOM 726 N N . ASP A 1 87 ? 6.864 -9.154 -12.299 1.00 80.62 87 ASP A N 1
ATOM 727 C CA . ASP A 1 87 ? 5.672 -9.537 -11.540 1.00 80.62 87 ASP A CA 1
ATOM 728 C C . ASP A 1 87 ? 5.269 -8.465 -10.523 1.00 80.62 87 ASP A C 1
ATOM 730 O O . ASP A 1 87 ? 4.085 -8.180 -10.347 1.00 80.62 87 ASP A O 1
ATOM 734 N N . PHE A 1 88 ? 6.250 -7.832 -9.875 1.00 80.94 88 PHE A N 1
ATOM 735 C CA . PHE A 1 88 ? 6.033 -6.719 -8.959 1.00 80.94 88 PHE A CA 1
ATOM 736 C C . PHE A 1 88 ? 5.339 -5.557 -9.663 1.00 80.94 88 PHE A C 1
ATOM 738 O O . PHE A 1 88 ? 4.330 -5.068 -9.154 1.00 80.94 88 PHE A O 1
ATOM 745 N N . LEU A 1 89 ? 5.836 -5.146 -10.834 1.00 85.81 89 LEU A N 1
ATOM 746 C CA . LEU A 1 89 ? 5.176 -4.118 -11.630 1.00 85.81 89 LEU A CA 1
ATOM 747 C C . LEU A 1 89 ? 3.775 -4.562 -12.042 1.00 85.81 89 LEU A C 1
ATOM 749 O O . LEU A 1 89 ? 2.814 -3.875 -11.721 1.00 85.81 89 LEU A O 1
ATOM 753 N N . LYS A 1 90 ? 3.626 -5.736 -12.664 1.00 84.12 90 LYS A N 1
ATOM 754 C CA . LYS A 1 90 ? 2.321 -6.248 -13.119 1.00 84.12 90 LYS A CA 1
ATOM 755 C C . LYS A 1 90 ? 1.280 -6.288 -11.996 1.00 84.12 90 LYS A C 1
ATOM 757 O O . LYS A 1 90 ? 0.132 -5.923 -12.222 1.00 84.12 90 LYS A O 1
ATOM 762 N N . GLY A 1 91 ? 1.682 -6.691 -10.791 1.00 75.62 91 GLY A N 1
ATOM 763 C CA . GLY A 1 91 ? 0.790 -6.792 -9.638 1.00 75.62 91 GLY A CA 1
ATOM 764 C C . GLY A 1 91 ? 0.436 -5.462 -8.968 1.00 75.62 91 GLY A C 1
ATOM 765 O O . GLY A 1 91 ? -0.574 -5.401 -8.278 1.00 75.62 91 GLY A O 1
ATOM 766 N N . ASN A 1 92 ? 1.240 -4.407 -9.144 1.00 77.75 92 ASN A N 1
ATOM 767 C CA . ASN A 1 92 ? 1.083 -3.153 -8.392 1.00 77.75 92 ASN A CA 1
ATOM 768 C C . ASN A 1 92 ? 0.857 -1.915 -9.268 1.00 77.75 92 ASN A C 1
ATOM 770 O O . ASN A 1 92 ? 0.523 -0.858 -8.736 1.00 77.75 92 ASN A O 1
ATOM 774 N N . ILE A 1 93 ? 1.021 -2.020 -10.589 1.00 84.44 93 ILE A N 1
ATOM 775 C CA . ILE A 1 93 ? 0.981 -0.866 -11.493 1.00 84.44 93 ILE A CA 1
ATOM 776 C C . ILE A 1 93 ? -0.375 -0.165 -11.481 1.00 84.44 93 ILE A C 1
ATOM 778 O O . ILE A 1 93 ? -0.414 1.059 -11.491 1.00 84.44 93 ILE A O 1
ATOM 782 N N . LYS A 1 94 ? -1.479 -0.919 -11.393 1.00 80.69 94 LYS A N 1
ATOM 783 C CA . LYS A 1 94 ? -2.833 -0.359 -11.295 1.00 80.69 94 LYS A CA 1
ATOM 784 C C . LYS A 1 94 ? -2.965 0.531 -10.052 1.00 80.69 94 LYS A C 1
ATOM 786 O O . LYS A 1 94 ? -3.254 1.714 -10.184 1.00 80.69 94 LYS A O 1
ATOM 791 N N . ASN A 1 95 ? -2.635 -0.007 -8.880 1.00 75.19 95 ASN A N 1
ATOM 792 C CA . ASN A 1 95 ? -2.739 0.720 -7.612 1.00 75.19 95 ASN A CA 1
ATOM 793 C C . ASN A 1 95 ? -1.798 1.937 -7.573 1.00 75.19 95 ASN A C 1
ATOM 795 O O . ASN A 1 95 ? -2.161 2.995 -7.067 1.00 75.19 95 ASN A O 1
ATOM 799 N N . ALA A 1 96 ? -0.595 1.814 -8.148 1.00 79.69 96 ALA A N 1
ATOM 800 C CA . ALA A 1 96 ? 0.326 2.939 -8.272 1.00 79.69 96 ALA A CA 1
ATOM 801 C C . ALA A 1 96 ? -0.239 4.043 -9.187 1.00 79.69 96 ALA A C 1
ATOM 803 O O . ALA A 1 96 ? -0.147 5.217 -8.835 1.00 79.69 96 ALA A O 1
ATOM 804 N N . ARG A 1 97 ? -0.857 3.692 -10.329 1.00 85.50 97 ARG A N 1
ATOM 805 C CA . ARG A 1 97 ? -1.528 4.662 -11.219 1.00 85.50 97 ARG A CA 1
ATOM 806 C C . ARG A 1 97 ? -2.650 5.396 -10.491 1.00 85.50 97 ARG A C 1
ATOM 808 O O . ARG A 1 97 ? -2.701 6.619 -10.550 1.00 85.50 97 ARG A O 1
ATOM 815 N N . GLU A 1 98 ? -3.515 4.672 -9.789 1.00 77.50 98 GLU A N 1
ATOM 816 C CA . GLU A 1 98 ? -4.634 5.256 -9.037 1.00 77.50 98 GLU A CA 1
ATOM 817 C C . GLU A 1 98 ? -4.144 6.211 -7.945 1.00 77.50 98 GLU A C 1
ATOM 819 O O . GLU A 1 98 ? -4.674 7.311 -7.798 1.00 77.50 98 GLU A O 1
ATOM 824 N N . TYR A 1 99 ? -3.097 5.825 -7.211 1.00 81.00 99 TYR A N 1
ATOM 825 C CA . TYR A 1 99 ? -2.469 6.684 -6.210 1.00 81.00 99 TYR A CA 1
ATOM 826 C C . TYR A 1 99 ? -1.948 7.988 -6.826 1.00 81.00 99 TYR A C 1
ATOM 828 O O . TYR A 1 99 ? -2.314 9.073 -6.379 1.00 81.00 99 TYR A O 1
ATOM 836 N N . PHE A 1 100 ? -1.130 7.905 -7.880 1.00 84.75 100 PHE A N 1
ATOM 837 C CA . PHE A 1 100 ? -0.571 9.108 -8.501 1.00 84.75 100 PHE A CA 1
ATOM 838 C C . PHE A 1 100 ? -1.631 9.957 -9.212 1.00 84.75 100 PHE A C 1
ATOM 840 O O . PHE A 1 100 ? -1.459 11.167 -9.301 1.00 84.75 100 PHE A O 1
ATOM 847 N N . THR A 1 101 ? -2.732 9.360 -9.677 1.00 84.94 101 THR A N 1
ATOM 848 C CA . THR A 1 101 ? -3.862 10.099 -10.266 1.00 84.94 101 THR A CA 1
ATOM 849 C C . THR A 1 101 ? -4.545 10.945 -9.199 1.00 84.94 101 THR A C 1
ATOM 851 O O . THR A 1 101 ? -4.726 12.144 -9.386 1.00 84.94 101 THR A O 1
ATOM 854 N N . ARG A 1 102 ? -4.824 10.361 -8.030 1.00 79.06 102 ARG A N 1
ATOM 855 C CA . ARG A 1 102 ? -5.384 11.094 -6.888 1.00 79.06 102 ARG A CA 1
ATOM 856 C C . ARG A 1 102 ? -4.459 12.192 -6.389 1.00 79.06 102 ARG A C 1
ATOM 858 O O . ARG A 1 102 ? -4.913 13.302 -6.135 1.00 79.06 102 ARG A O 1
ATOM 865 N N . GLU A 1 103 ? -3.163 11.911 -6.296 1.00 79.38 103 GLU A N 1
ATOM 866 C CA . GLU A 1 103 ? -2.177 12.927 -5.929 1.00 79.38 103 GLU A CA 1
ATOM 867 C C . GLU A 1 103 ? -2.132 14.070 -6.946 1.00 79.38 103 GLU A C 1
ATOM 869 O O . GLU A 1 103 ? -2.075 15.236 -6.554 1.00 79.38 103 GLU A O 1
ATOM 874 N N . TYR A 1 104 ? -2.222 13.758 -8.241 1.00 85.50 104 TYR A N 1
ATOM 875 C CA . TYR A 1 104 ? -2.322 14.767 -9.289 1.00 85.50 104 TYR A CA 1
ATOM 876 C C . TYR A 1 104 ? -3.564 15.640 -9.103 1.00 85.50 104 TYR A C 1
ATOM 878 O O . TYR A 1 104 ? -3.441 16.860 -9.075 1.00 85.50 104 TYR A O 1
ATOM 886 N N . GLU A 1 105 ? -4.738 15.033 -8.919 1.00 80.44 105 GLU A N 1
ATOM 887 C CA . GLU A 1 105 ? -5.993 15.759 -8.702 1.00 80.44 105 GLU A CA 1
ATOM 888 C C . GLU A 1 105 ? -5.981 16.601 -7.422 1.00 80.44 105 GLU A C 1
ATOM 890 O O . GLU A 1 105 ? -6.482 17.725 -7.397 1.00 80.44 105 GLU A O 1
ATOM 895 N N . ARG A 1 106 ? -5.396 16.080 -6.341 1.00 79.62 106 ARG A N 1
ATOM 896 C CA . ARG A 1 106 ? -5.274 16.783 -5.060 1.00 79.62 106 ARG A CA 1
ATOM 897 C C . ARG A 1 106 ? -4.432 18.045 -5.201 1.00 79.62 106 ARG A C 1
ATOM 899 O O . ARG A 1 106 ? -4.809 19.092 -4.675 1.00 79.62 106 ARG A O 1
ATOM 906 N N . VAL A 1 107 ? -3.306 17.949 -5.906 1.00 78.50 107 VAL A N 1
ATOM 907 C CA . VAL A 1 107 ? -2.446 19.101 -6.193 1.00 78.50 107 VAL A CA 1
ATOM 908 C C . VAL A 1 107 ? -3.145 20.030 -7.186 1.00 78.50 107 VAL A C 1
ATOM 910 O O . VAL A 1 107 ? -3.231 21.225 -6.936 1.00 78.50 107 VAL A O 1
ATOM 913 N N . SER A 1 108 ? -3.757 19.503 -8.250 1.00 78.81 108 SER A N 1
ATOM 914 C CA . SER A 1 108 ? -4.408 20.323 -9.275 1.00 78.81 108 SER A CA 1
ATOM 915 C C . SER A 1 108 ? -5.594 21.121 -8.729 1.00 78.81 108 SER A C 1
ATOM 917 O O . SER A 1 108 ? -5.767 22.276 -9.102 1.00 78.81 108 SER A O 1
ATOM 919 N N . ARG A 1 109 ? -6.390 20.572 -7.803 1.00 77.12 109 ARG A N 1
ATOM 920 C CA . ARG A 1 109 ? -7.489 21.301 -7.137 1.00 77.12 109 ARG A CA 1
ATOM 921 C C . ARG A 1 109 ? -6.997 22.409 -6.198 1.00 77.12 109 ARG A C 1
ATOM 923 O O . ARG A 1 109 ? -7.758 23.317 -5.878 1.00 77.12 109 ARG A O 1
ATOM 930 N N . ARG A 1 110 ? -5.739 22.350 -5.748 1.00 64.81 110 ARG A N 1
ATOM 931 C CA . ARG A 1 110 ? -5.104 23.354 -4.876 1.00 64.81 110 ARG A CA 1
ATOM 932 C C . ARG A 1 110 ? -4.321 24.416 -5.664 1.00 64.81 110 ARG A C 1
ATOM 934 O O . ARG A 1 110 ? -3.668 25.251 -5.032 1.00 64.81 110 ARG A O 1
ATOM 941 N N . THR A 1 111 ? -4.455 24.422 -6.997 1.00 55.44 111 THR A N 1
ATOM 942 C CA . THR A 1 111 ? -3.674 25.277 -7.899 1.00 55.44 111 THR A CA 1
ATOM 943 C C . THR A 1 111 ? -3.710 26.759 -7.569 1.00 55.44 111 THR A C 1
ATOM 945 O O . THR A 1 111 ? -4.769 27.357 -7.394 1.00 55.44 111 THR A O 1
ATOM 948 N N . GLY A 1 112 ? -2.513 27.350 -7.480 1.00 58.12 112 GLY A N 1
ATOM 949 C CA . GLY A 1 112 ? -2.295 28.770 -7.200 1.00 58.12 112 GLY A CA 1
ATOM 950 C C . GLY A 1 112 ? -1.945 29.104 -5.747 1.00 58.12 112 GLY A C 1
ATOM 951 O O . GLY A 1 112 ? -1.846 30.284 -5.419 1.00 58.12 112 GLY A O 1
ATOM 952 N N . ARG A 1 113 ? -1.758 28.108 -4.866 1.00 57.47 113 ARG A N 1
ATOM 953 C CA . ARG A 1 113 ? -1.553 28.356 -3.424 1.00 57.47 113 ARG A CA 1
ATOM 954 C C . ARG A 1 113 ? -0.095 28.361 -2.958 1.00 57.47 113 ARG A C 1
ATOM 956 O O . ARG A 1 113 ? 0.171 29.003 -1.947 1.00 57.47 113 ARG A O 1
ATOM 963 N N . PHE A 1 114 ? 0.849 27.714 -3.661 1.00 54.88 114 PHE A N 1
ATOM 964 C CA . PHE A 1 114 ? 2.256 27.651 -3.220 1.00 54.88 114 PHE A CA 1
ATOM 965 C C . PHE A 1 114 ? 3.288 27.565 -4.371 1.00 54.88 114 PHE A C 1
ATOM 967 O O . PHE A 1 114 ? 3.005 26.974 -5.417 1.00 54.88 114 PHE A O 1
ATOM 974 N N . PRO A 1 115 ? 4.512 28.108 -4.193 1.00 59.56 115 PRO A N 1
ATOM 975 C CA . PRO A 1 115 ? 5.606 27.979 -5.161 1.00 59.56 115 PRO A CA 1
ATOM 976 C C . PRO A 1 115 ? 6.030 26.518 -5.401 1.00 59.56 115 PRO A C 1
ATOM 978 O O . PRO A 1 115 ? 6.112 25.730 -4.464 1.00 59.56 115 PRO A O 1
ATOM 981 N N . GLY A 1 116 ? 6.357 26.163 -6.651 1.00 68.69 116 GLY A N 1
ATOM 982 C CA . GLY A 1 116 ? 6.858 24.825 -7.024 1.00 68.69 116 GLY A CA 1
ATOM 983 C C . GLY A 1 116 ? 5.785 23.807 -7.434 1.00 68.69 116 GLY A C 1
ATOM 984 O O . GLY A 1 116 ? 6.110 22.728 -7.925 1.00 68.69 116 GLY A O 1
ATOM 985 N N . GLU A 1 117 ? 4.509 24.166 -7.326 1.00 73.44 117 GLU A N 1
ATOM 986 C CA . GLU A 1 117 ? 3.370 23.315 -7.679 1.00 73.44 117 GLU A CA 1
ATOM 987 C C . GLU A 1 117 ? 3.410 22.775 -9.115 1.00 73.44 117 GLU A C 1
ATOM 989 O O . GLU A 1 117 ? 3.191 21.587 -9.343 1.00 73.44 117 GLU A O 1
ATOM 994 N N . ARG A 1 118 ? 3.748 23.626 -10.090 1.00 81.12 118 ARG A N 1
ATOM 995 C CA . ARG A 1 118 ? 3.837 23.213 -11.498 1.00 81.12 118 ARG A CA 1
ATOM 996 C C . ARG A 1 118 ? 4.863 22.096 -11.696 1.00 81.12 118 ARG A C 1
ATOM 998 O O . ARG A 1 118 ? 4.573 21.112 -12.362 1.00 81.12 118 ARG A O 1
ATOM 1005 N N . MET A 1 119 ? 6.016 22.204 -11.038 1.00 82.12 119 MET A N 1
ATOM 1006 C CA . MET A 1 119 ? 7.059 21.177 -11.081 1.00 82.12 119 MET A CA 1
ATOM 1007 C C . MET A 1 119 ? 6.593 19.866 -10.428 1.00 82.12 119 MET A C 1
ATOM 1009 O O . MET A 1 119 ? 6.928 18.780 -10.905 1.00 82.12 119 MET A O 1
ATOM 1013 N N . MET A 1 120 ? 5.793 19.950 -9.362 1.00 82.75 120 MET A N 1
ATOM 1014 C CA . MET A 1 120 ? 5.192 18.781 -8.720 1.00 82.75 120 MET A CA 1
ATOM 1015 C C . MET A 1 120 ? 4.179 18.092 -9.643 1.00 82.75 120 MET A C 1
ATOM 1017 O O . MET A 1 120 ? 4.266 16.880 -9.834 1.00 82.75 120 MET A O 1
ATOM 1021 N N . LEU A 1 121 ? 3.281 18.855 -10.274 1.00 84.75 121 LEU A N 1
ATOM 1022 C CA . LEU A 1 121 ? 2.330 18.340 -11.262 1.00 84.75 121 LEU A CA 1
ATOM 1023 C C . LEU A 1 121 ? 3.046 17.699 -12.454 1.00 84.75 121 LEU A C 1
ATOM 1025 O O . LEU A 1 121 ? 2.684 16.595 -12.850 1.00 84.75 121 LEU A O 1
ATOM 1029 N N . ASP A 1 122 ? 4.098 18.328 -12.978 1.00 86.69 122 ASP A N 1
ATOM 1030 C CA . ASP A 1 122 ? 4.898 17.781 -14.081 1.00 86.69 122 ASP A CA 1
ATOM 1031 C C . ASP A 1 122 ? 5.592 16.468 -13.682 1.00 86.69 122 ASP A C 1
ATOM 1033 O O . ASP A 1 122 ? 5.640 15.506 -14.459 1.00 86.69 122 ASP A O 1
ATOM 1037 N N . THR A 1 123 ? 6.079 16.387 -12.440 1.00 88.50 123 THR A N 1
ATOM 1038 C CA . THR A 1 123 ? 6.690 15.172 -11.886 1.00 88.50 123 THR A CA 1
ATOM 1039 C C . THR A 1 123 ? 5.668 14.041 -11.764 1.00 88.50 123 THR A C 1
ATOM 1041 O O . THR A 1 123 ? 5.950 12.911 -12.169 1.00 88.50 123 THR A O 1
ATOM 1044 N N . ILE A 1 124 ? 4.475 14.327 -11.233 1.00 88.31 124 ILE A N 1
ATOM 1045 C CA . ILE A 1 124 ? 3.403 13.334 -11.086 1.00 88.31 124 ILE A CA 1
ATOM 1046 C C . ILE A 1 124 ? 2.890 12.893 -12.465 1.00 88.31 124 ILE A C 1
ATOM 1048 O O . ILE A 1 124 ? 2.802 11.692 -12.720 1.00 88.31 124 ILE A O 1
ATOM 1052 N N . SER A 1 125 ? 2.657 13.828 -13.391 1.00 91.94 125 SER A N 1
ATOM 1053 C CA . SER A 1 125 ? 2.283 13.540 -14.784 1.00 91.94 125 SER A CA 1
ATOM 1054 C C . SER A 1 125 ? 3.297 12.640 -15.482 1.00 91.94 125 SER A C 1
ATOM 1056 O O . SER A 1 125 ? 2.923 11.684 -16.156 1.00 91.94 125 SER A O 1
ATOM 1058 N N . SER A 1 126 ? 4.593 12.898 -15.296 1.00 92.38 126 SER A N 1
ATOM 1059 C CA . SER A 1 126 ? 5.653 12.070 -15.882 1.00 92.38 126 SER A CA 1
ATOM 1060 C C . SER A 1 126 ? 5.612 10.635 -15.350 1.00 92.38 126 SER A C 1
ATOM 1062 O O . SER A 1 126 ? 5.735 9.683 -16.124 1.00 92.38 126 SER A O 1
ATOM 1064 N N . LYS A 1 127 ? 5.374 10.463 -14.042 1.00 92.62 127 LYS A N 1
ATOM 1065 C CA . LYS A 1 127 ? 5.177 9.141 -13.428 1.00 92.62 127 LYS A CA 1
ATOM 1066 C C . LYS A 1 127 ? 3.926 8.455 -13.976 1.00 92.62 127 LYS A C 1
ATOM 1068 O O . LYS A 1 127 ? 3.999 7.280 -14.316 1.00 92.62 127 LYS A O 1
ATOM 1073 N N . LEU A 1 128 ? 2.809 9.169 -14.111 1.00 92.38 128 LEU A N 1
ATOM 1074 C CA . LEU A 1 128 ? 1.564 8.626 -14.662 1.00 92.38 128 LEU A CA 1
ATOM 1075 C C . LEU A 1 128 ? 1.721 8.178 -16.114 1.00 92.38 128 LEU A C 1
ATOM 1077 O O . LEU A 1 128 ? 1.357 7.052 -16.443 1.00 92.38 128 LEU A O 1
ATOM 1081 N N . ASN A 1 129 ? 2.324 9.010 -16.964 1.00 93.56 129 ASN A N 1
ATOM 1082 C CA . ASN A 1 129 ? 2.607 8.669 -18.358 1.00 93.56 129 ASN A CA 1
ATOM 1083 C C . ASN A 1 129 ? 3.447 7.397 -18.460 1.00 93.56 129 ASN A C 1
ATOM 1085 O O . ASN A 1 129 ? 3.145 6.513 -19.260 1.00 93.56 129 ASN A O 1
ATOM 1089 N N . LEU A 1 130 ? 4.474 7.280 -17.618 1.00 93.75 130 LEU A N 1
ATOM 1090 C CA . LEU A 1 130 ? 5.304 6.088 -17.559 1.00 93.75 130 LEU A CA 1
ATOM 1091 C C . LEU A 1 130 ? 4.513 4.864 -17.092 1.00 93.75 130 LEU A C 1
ATOM 1093 O O . LEU A 1 130 ? 4.563 3.819 -17.737 1.00 93.75 130 LEU A O 1
ATOM 1097 N N . LEU A 1 131 ? 3.784 4.989 -15.982 1.00 92.56 131 LEU A N 1
ATOM 1098 C CA . LEU A 1 131 ? 3.019 3.886 -15.421 1.00 92.56 131 LEU A CA 1
ATOM 1099 C C . LEU A 1 131 ? 1.907 3.442 -16.366 1.00 92.56 131 LEU A C 1
ATOM 1101 O O . LEU A 1 131 ? 1.602 2.260 -16.345 1.00 92.56 131 LEU A O 1
ATOM 1105 N N . ASN A 1 132 ? 1.336 4.323 -17.195 1.00 93.19 132 ASN A N 1
ATOM 1106 C CA . ASN A 1 132 ? 0.278 4.012 -18.165 1.00 93.19 132 ASN A CA 1
ATOM 1107 C C . ASN A 1 132 ? 0.738 3.171 -19.361 1.00 93.19 132 ASN A C 1
ATOM 1109 O O . ASN A 1 132 ? -0.092 2.521 -19.998 1.00 93.19 132 ASN A O 1
ATOM 1113 N N . ARG A 1 133 ? 2.042 3.125 -19.641 1.00 92.44 133 ARG A N 1
ATOM 1114 C CA . ARG A 1 133 ? 2.591 2.329 -20.743 1.00 92.44 133 ARG A CA 1
ATOM 1115 C C . ARG A 1 133 ? 2.543 0.833 -20.450 1.00 92.44 133 ARG A C 1
ATOM 1117 O O . ARG A 1 133 ? 2.492 0.397 -19.298 1.00 92.44 133 ARG A O 1
ATOM 1124 N N . ASP A 1 134 ? 2.566 0.044 -21.519 1.00 91.44 134 ASP A N 1
ATOM 1125 C CA . ASP A 1 134 ? 2.681 -1.406 -21.421 1.00 91.44 134 ASP A CA 1
ATOM 1126 C C . ASP A 1 134 ? 4.089 -1.788 -20.938 1.00 91.44 134 ASP A C 1
ATOM 1128 O O . ASP A 1 134 ? 5.097 -1.419 -21.544 1.00 91.44 134 ASP A O 1
ATOM 1132 N N . ILE A 1 135 ? 4.137 -2.552 -19.843 1.00 89.62 135 ILE A N 1
ATOM 1133 C CA . ILE A 1 135 ? 5.360 -3.044 -19.201 1.00 89.62 135 ILE A CA 1
ATOM 1134 C C . ILE A 1 135 ? 6.215 -3.854 -20.186 1.00 89.62 135 ILE A C 1
ATOM 1136 O O . ILE A 1 135 ? 7.442 -3.835 -20.077 1.00 89.62 135 ILE A O 1
ATOM 1140 N N . ASN A 1 136 ? 5.599 -4.549 -21.148 1.00 90.25 136 ASN A N 1
ATOM 1141 C CA . ASN A 1 136 ? 6.324 -5.380 -22.109 1.00 90.25 136 ASN A CA 1
ATOM 1142 C C . ASN A 1 136 ? 7.153 -4.550 -23.107 1.00 90.25 136 ASN A C 1
ATOM 1144 O O . ASN A 1 136 ? 8.134 -5.055 -23.640 1.00 90.25 136 ASN A O 1
ATOM 1148 N N . TYR A 1 137 ? 6.832 -3.266 -23.289 1.00 93.88 137 TYR A N 1
ATOM 1149 C CA . TYR A 1 137 ? 7.483 -2.378 -24.262 1.00 93.88 137 TYR A CA 1
ATOM 1150 C C . TYR A 1 137 ? 8.232 -1.203 -23.612 1.00 93.88 137 TYR A C 1
ATOM 1152 O O . TYR A 1 137 ? 8.506 -0.190 -24.259 1.00 93.88 137 TYR A O 1
ATOM 1160 N N . LEU A 1 138 ? 8.552 -1.302 -22.319 1.00 93.69 138 LEU A N 1
ATOM 1161 C CA . LEU A 1 138 ? 9.400 -0.318 -21.643 1.00 93.69 138 LEU A CA 1
ATOM 1162 C C . LEU A 1 138 ? 10.872 -0.571 -21.966 1.00 93.69 138 LEU A C 1
ATOM 1164 O O . LEU A 1 138 ? 11.338 -1.704 -21.851 1.00 93.69 138 LEU A O 1
ATOM 1168 N N . SER A 1 139 ? 11.617 0.489 -22.270 1.00 94.88 139 SER A N 1
ATOM 1169 C CA . SER A 1 139 ? 13.082 0.440 -22.289 1.00 94.88 139 SER A CA 1
ATOM 1170 C C . SER A 1 139 ? 13.655 0.205 -20.885 1.00 94.88 139 SER A C 1
ATOM 1172 O O . SER A 1 139 ? 12.965 0.355 -19.873 1.00 94.88 139 SER A O 1
ATOM 1174 N N . GLN A 1 140 ? 14.946 -0.132 -20.787 1.00 92.44 140 GLN A N 1
ATOM 1175 C CA . GLN A 1 140 ? 15.602 -0.383 -19.497 1.00 92.44 140 GLN A CA 1
ATOM 1176 C C . GLN A 1 140 ? 15.455 0.785 -18.507 1.00 92.44 140 GLN A C 1
ATOM 1178 O O . GLN A 1 140 ? 15.204 0.553 -17.325 1.00 92.44 140 GLN A O 1
ATOM 1183 N N . SER A 1 141 ? 15.630 2.030 -18.955 1.00 92.38 141 SER A N 1
ATOM 1184 C CA . SER A 1 141 ? 15.518 3.212 -18.088 1.00 92.38 141 SER A CA 1
ATOM 1185 C C . SER A 1 141 ? 14.078 3.426 -17.624 1.00 92.38 141 SER A C 1
ATOM 1187 O O . SER A 1 141 ? 13.836 3.618 -16.434 1.00 92.38 141 SER A O 1
ATOM 1189 N N . GLU A 1 142 ? 13.120 3.315 -18.540 1.00 93.94 142 GLU A N 1
ATOM 1190 C CA . GLU A 1 142 ? 11.689 3.432 -18.261 1.00 93.94 142 GLU A CA 1
ATOM 1191 C C . GLU A 1 142 ? 11.223 2.361 -17.276 1.00 93.94 142 GLU A C 1
ATOM 1193 O O . GLU A 1 142 ? 10.559 2.675 -16.290 1.00 93.94 142 GLU A O 1
ATOM 1198 N N . PHE A 1 143 ? 11.640 1.109 -17.473 1.00 93.56 143 PHE A N 1
ATOM 1199 C CA . PHE A 1 143 ? 11.338 0.017 -16.555 1.00 93.56 143 PHE A CA 1
ATOM 1200 C C . PHE A 1 143 ? 11.843 0.319 -15.139 1.00 93.56 143 PHE A C 1
ATOM 1202 O O . PHE A 1 143 ? 11.105 0.177 -14.164 1.00 93.56 143 PHE A O 1
ATOM 1209 N N . ARG A 1 144 ? 13.091 0.788 -15.002 1.00 91.19 144 ARG A N 1
ATOM 1210 C CA . ARG A 1 144 ? 13.675 1.128 -13.693 1.00 91.19 144 ARG A CA 1
ATOM 1211 C C . ARG A 1 144 ? 12.931 2.282 -13.023 1.00 91.19 144 ARG A C 1
ATOM 1213 O O . ARG A 1 144 ? 12.648 2.197 -11.828 1.00 91.19 144 ARG A O 1
ATOM 1220 N N . SER A 1 145 ? 12.560 3.304 -13.787 1.00 92.06 145 SER A N 1
ATOM 1221 C CA . SER A 1 145 ? 11.749 4.423 -13.302 1.00 92.06 145 SER A CA 1
ATOM 1222 C C . SER A 1 145 ? 10.344 3.975 -12.878 1.00 92.06 145 SER A C 1
ATOM 1224 O O . SER A 1 145 ? 9.849 4.421 -11.844 1.00 92.06 145 SER A O 1
ATOM 1226 N N . ALA A 1 146 ? 9.725 3.034 -13.598 1.00 91.94 146 ALA A N 1
ATOM 1227 C CA . ALA A 1 146 ? 8.409 2.499 -13.259 1.00 91.94 146 ALA A CA 1
ATOM 1228 C C . ALA A 1 146 ? 8.467 1.684 -11.959 1.00 91.94 146 ALA A C 1
ATOM 1230 O O . ALA A 1 146 ? 7.609 1.838 -11.085 1.00 91.94 146 ALA A O 1
ATOM 1231 N N . VAL A 1 147 ? 9.509 0.856 -11.789 1.00 88.50 147 VAL A N 1
ATOM 1232 C CA . VAL A 1 147 ? 9.763 0.132 -10.532 1.00 88.50 147 VAL A CA 1
ATOM 1233 C C . VAL A 1 147 ? 9.943 1.119 -9.380 1.00 88.50 147 VAL A C 1
ATOM 1235 O O . VAL A 1 147 ? 9.358 0.918 -8.316 1.00 88.50 147 VAL A O 1
ATOM 1238 N N . ALA A 1 148 ? 10.723 2.185 -9.574 1.00 88.06 148 ALA A N 1
ATOM 1239 C CA . ALA A 1 148 ? 10.962 3.196 -8.548 1.00 88.06 148 ALA A CA 1
ATOM 1240 C C . ALA A 1 148 ? 9.667 3.917 -8.134 1.00 88.06 148 ALA A C 1
ATOM 1242 O O . ALA A 1 148 ? 9.363 3.963 -6.944 1.00 88.06 148 ALA A O 1
ATOM 1243 N N . ALA A 1 149 ? 8.863 4.381 -9.095 1.00 86.94 149 ALA A N 1
ATOM 1244 C CA . ALA A 1 149 ? 7.571 5.015 -8.824 1.00 86.94 149 ALA A CA 1
ATOM 1245 C C . ALA A 1 149 ? 6.602 4.063 -8.098 1.00 86.94 149 ALA A C 1
ATOM 1247 O O . ALA A 1 149 ? 5.927 4.444 -7.145 1.00 86.94 149 ALA A O 1
ATOM 1248 N N . THR A 1 150 ? 6.581 2.786 -8.483 1.00 83.00 150 THR A N 1
ATOM 1249 C CA . THR A 1 150 ? 5.744 1.773 -7.819 1.00 83.00 150 THR A CA 1
ATOM 1250 C C . THR A 1 150 ? 6.218 1.487 -6.387 1.00 83.00 150 THR A C 1
ATOM 1252 O O . THR A 1 150 ? 5.403 1.250 -5.496 1.00 83.00 150 THR A O 1
ATOM 1255 N N . ARG A 1 151 ? 7.532 1.539 -6.121 1.00 82.50 151 ARG A N 1
ATOM 1256 C CA . ARG A 1 151 ? 8.083 1.444 -4.756 1.00 82.50 151 ARG A CA 1
ATOM 1257 C C . ARG A 1 151 ? 7.763 2.677 -3.915 1.00 82.50 151 ARG A C 1
ATOM 1259 O O . ARG A 1 151 ? 7.499 2.534 -2.727 1.00 82.50 151 ARG A O 1
ATOM 1266 N N . GLU A 1 152 ? 7.772 3.863 -4.510 1.00 82.56 152 GLU A N 1
ATOM 1267 C CA . GLU A 1 152 ? 7.356 5.098 -3.842 1.00 82.56 152 GLU A CA 1
ATOM 1268 C C . GLU A 1 152 ? 5.904 4.999 -3.372 1.00 82.56 152 GLU A C 1
ATOM 1270 O O . GLU A 1 152 ? 5.640 5.234 -2.196 1.00 82.56 152 GLU A O 1
ATOM 1275 N N . PHE A 1 153 ? 5.000 4.524 -4.236 1.00 81.31 153 PHE A N 1
ATOM 1276 C CA . PHE A 1 153 ? 3.634 4.178 -3.838 1.00 81.31 153 PHE A CA 1
ATOM 1277 C C . PHE A 1 153 ? 3.614 3.183 -2.666 1.00 81.31 153 PHE A C 1
ATOM 1279 O O . PHE A 1 153 ? 2.936 3.427 -1.677 1.00 81.31 153 PHE A O 1
ATOM 1286 N N . GLN A 1 154 ? 4.375 2.085 -2.726 1.00 74.94 154 GLN A N 1
ATOM 1287 C CA . GLN A 1 154 ? 4.412 1.092 -1.638 1.00 74.94 154 GLN A CA 1
ATOM 1288 C C . GLN A 1 154 ? 4.884 1.685 -0.304 1.00 74.94 154 GLN A C 1
ATOM 1290 O O . GLN A 1 154 ? 4.373 1.320 0.756 1.00 74.94 154 GLN A O 1
ATOM 1295 N N . ASN A 1 155 ? 5.846 2.605 -0.345 1.00 74.31 155 ASN A N 1
ATOM 1296 C CA . ASN A 1 155 ? 6.323 3.305 0.842 1.00 74.31 155 ASN A CA 1
ATOM 1297 C C . ASN A 1 155 ? 5.270 4.286 1.368 1.00 74.31 155 ASN A C 1
ATOM 1299 O O . ASN A 1 155 ? 4.995 4.284 2.566 1.00 74.31 155 ASN A O 1
ATOM 1303 N N . ALA A 1 156 ? 4.642 5.068 0.486 1.00 69.75 156 ALA A N 1
ATOM 1304 C CA . ALA A 1 156 ? 3.549 5.965 0.849 1.00 69.75 156 ALA A CA 1
ATOM 1305 C C . ALA A 1 156 ? 2.385 5.179 1.470 1.00 69.75 156 ALA A C 1
ATOM 1307 O O . ALA A 1 156 ? 1.931 5.502 2.560 1.00 69.75 156 ALA A O 1
ATOM 1308 N N . PHE A 1 157 ? 1.986 4.070 0.850 1.00 67.06 157 PHE A N 1
ATOM 1309 C CA . PHE A 1 157 ? 0.953 3.172 1.354 1.00 67.06 157 PHE A CA 1
ATOM 1310 C C . PHE A 1 157 ? 1.307 2.568 2.718 1.00 67.06 157 PHE A C 1
ATOM 1312 O O . PHE A 1 157 ? 0.461 2.495 3.605 1.00 67.06 157 PHE A O 1
ATOM 1319 N N . ALA A 1 158 ? 2.563 2.165 2.930 1.00 64.00 158 ALA A N 1
ATOM 1320 C CA . ALA A 1 158 ? 3.011 1.669 4.230 1.00 64.00 158 ALA A CA 1
ATOM 1321 C C . ALA A 1 158 ? 2.970 2.755 5.318 1.00 64.00 158 ALA A C 1
ATOM 1323 O O . ALA A 1 158 ? 2.579 2.464 6.449 1.00 64.00 158 ALA A O 1
ATOM 1324 N N . ASN A 1 159 ? 3.336 3.993 4.978 1.00 66.69 159 ASN A N 1
ATOM 1325 C CA . ASN A 1 159 ? 3.233 5.134 5.886 1.00 66.69 159 ASN A CA 1
ATOM 1326 C C . ASN A 1 159 ? 1.770 5.454 6.208 1.00 66.69 159 ASN A C 1
ATOM 1328 O O . ASN A 1 159 ? 1.437 5.640 7.373 1.00 66.69 159 ASN A O 1
ATOM 1332 N N . LEU A 1 160 ? 0.884 5.415 5.211 1.00 64.19 160 LEU A N 1
ATOM 1333 C CA . LEU A 1 160 ? -0.558 5.586 5.395 1.00 64.19 160 LEU A CA 1
ATOM 1334 C C . LEU A 1 160 ? -1.150 4.517 6.315 1.00 64.19 160 LEU A C 1
ATOM 1336 O O . LEU A 1 160 ? -1.915 4.826 7.219 1.00 64.19 160 LEU A O 1
ATOM 1340 N N . GLN A 1 161 ? -0.742 3.256 6.159 1.00 63.97 161 GLN A N 1
ATOM 1341 C CA . GLN A 1 161 ? -1.143 2.192 7.082 1.00 63.97 161 GLN A CA 1
ATOM 1342 C C . GLN A 1 161 ? -0.636 2.417 8.512 1.00 63.97 161 GLN A C 1
ATOM 1344 O O . GLN A 1 161 ? -1.305 2.014 9.465 1.00 63.97 161 GLN A O 1
ATOM 1349 N N . ALA A 1 162 ? 0.550 3.007 8.677 1.00 66.06 162 ALA A N 1
ATOM 1350 C CA . ALA A 1 162 ? 1.085 3.341 9.992 1.00 66.06 162 ALA A CA 1
ATOM 1351 C C . ALA A 1 162 ? 0.305 4.497 10.632 1.00 66.06 162 ALA A C 1
ATOM 1353 O O . ALA A 1 162 ? -0.077 4.379 11.793 1.00 66.06 162 ALA A O 1
ATOM 1354 N N . GLN A 1 163 ? 0.004 5.547 9.864 1.00 66.00 163 GLN A N 1
ATOM 1355 C CA . GLN A 1 163 ? -0.833 6.669 10.299 1.00 66.00 163 GLN A CA 1
ATOM 1356 C C . GLN A 1 163 ? -2.239 6.201 10.679 1.00 66.00 163 GLN A C 1
ATOM 1358 O O . GLN A 1 163 ? -2.697 6.508 11.769 1.00 66.00 163 GLN A O 1
ATOM 1363 N N . TYR A 1 164 ? -2.865 5.351 9.859 1.00 68.19 164 TYR A N 1
ATOM 1364 C CA . TYR A 1 164 ? -4.158 4.734 10.166 1.00 68.19 164 TYR A CA 1
ATOM 1365 C C . TYR A 1 164 ? -4.164 4.020 11.523 1.00 68.19 164 TYR A C 1
ATOM 1367 O O . TYR A 1 164 ? -5.069 4.204 12.331 1.00 68.19 164 TYR A O 1
ATOM 1375 N N . ARG A 1 165 ? -3.135 3.210 11.802 1.00 66.38 165 ARG A N 1
ATOM 1376 C CA . ARG A 1 165 ? -3.024 2.518 13.094 1.00 66.38 165 ARG A CA 1
ATOM 1377 C C . ARG A 1 165 ? -2.776 3.481 14.249 1.00 66.38 165 ARG A C 1
ATOM 1379 O O . ARG A 1 165 ? -3.291 3.221 15.331 1.00 66.38 165 ARG A O 1
ATOM 1386 N N . GLY A 1 166 ? -1.998 4.539 14.018 1.00 71.56 166 GLY A N 1
ATOM 1387 C CA . GLY A 1 166 ? -1.794 5.615 14.986 1.00 71.56 166 GLY A CA 1
ATOM 1388 C C . GLY A 1 166 ? -3.129 6.241 15.365 1.00 71.56 166 GLY A C 1
ATOM 1389 O O . GLY A 1 166 ? -3.527 6.137 16.518 1.00 71.56 166 GLY A O 1
ATOM 1390 N N . PHE A 1 167 ? -3.874 6.728 14.370 1.00 74.19 167 PHE A N 1
ATOM 1391 C CA . PHE A 1 167 ? -5.173 7.362 14.577 1.00 74.19 167 PHE A CA 1
ATOM 1392 C C . PHE A 1 167 ? -6.134 6.490 15.375 1.00 74.19 167 PHE A C 1
ATOM 1394 O O . PHE A 1 167 ? -6.669 6.937 16.380 1.00 74.19 167 PHE A O 1
ATOM 1401 N N . LEU A 1 168 ? -6.342 5.233 14.963 1.00 76.62 168 LEU A N 1
ATOM 1402 C CA . LEU A 1 168 ? -7.277 4.364 15.681 1.00 76.62 168 LEU A CA 1
ATOM 1403 C C . LEU A 1 168 ? -6.865 4.153 17.143 1.00 76.62 168 LEU A C 1
ATOM 1405 O O . LEU A 1 168 ? -7.734 4.072 18.002 1.00 76.62 168 LEU A O 1
ATOM 1409 N N . SER A 1 169 ? -5.560 4.086 17.420 1.00 78.31 169 SER A N 1
ATOM 1410 C CA . SER A 1 169 ? -5.056 3.951 18.792 1.00 78.31 169 SER A CA 1
ATOM 1411 C C . SER A 1 169 ? -5.278 5.230 19.605 1.00 78.31 169 SER A C 1
ATOM 1413 O O . SER A 1 169 ? -5.568 5.158 20.793 1.00 78.31 169 SER A O 1
ATOM 1415 N N . GLU A 1 170 ? -5.154 6.397 18.975 1.00 75.94 170 GLU A N 1
ATOM 1416 C CA . GLU A 1 170 ? -5.375 7.694 19.620 1.00 75.94 170 GLU A CA 1
ATOM 1417 C C . GLU A 1 170 ? -6.863 7.938 19.898 1.00 75.94 170 GLU A C 1
ATOM 1419 O O . GLU A 1 170 ? -7.216 8.325 21.007 1.00 75.94 170 GLU A O 1
ATOM 1424 N N . VAL A 1 171 ? -7.751 7.617 18.952 1.00 78.75 171 VAL A N 1
ATOM 1425 C CA . VAL A 1 171 ? -9.207 7.655 19.173 1.00 78.75 171 VAL A CA 1
ATOM 1426 C C . VAL A 1 171 ? -9.614 6.702 20.291 1.00 78.75 171 VAL A C 1
ATOM 1428 O O . VAL A 1 171 ? -10.401 7.083 21.150 1.00 78.75 171 VAL A O 1
ATOM 1431 N N . GLU A 1 172 ? -9.068 5.480 20.308 1.00 84.31 172 GLU A N 1
ATOM 1432 C CA . GLU A 1 172 ? -9.351 4.505 21.371 1.00 84.31 172 GLU A CA 1
ATOM 1433 C C . GLU A 1 172 ? -8.950 5.060 22.738 1.00 84.31 172 GLU A C 1
ATOM 1435 O O . GLU A 1 172 ? -9.714 4.950 23.695 1.00 84.31 172 GLU A O 1
ATOM 1440 N N . TRP A 1 173 ? -7.792 5.721 22.802 1.00 84.12 173 TRP A N 1
ATOM 1441 C CA . TRP A 1 173 ? -7.303 6.364 24.013 1.00 84.12 173 TRP A CA 1
ATOM 1442 C C . TRP A 1 173 ? -8.201 7.524 24.464 1.00 84.12 173 TRP A C 1
ATOM 1444 O O . TRP A 1 173 ? -8.515 7.615 25.648 1.00 84.12 173 TRP A O 1
ATOM 1454 N N . VAL A 1 174 ? -8.657 8.395 23.555 1.00 80.31 174 VAL A N 1
ATOM 1455 C CA . VAL A 1 174 ? -9.587 9.482 23.917 1.00 80.31 174 VAL A CA 1
ATOM 1456 C C . VAL A 1 174 ? -10.910 8.899 24.420 1.00 80.31 174 VAL A C 1
ATOM 1458 O O . VAL A 1 174 ? -11.373 9.292 25.486 1.00 80.31 174 VAL A O 1
ATOM 1461 N N . MET A 1 175 ? -11.463 7.902 23.720 1.00 86.25 175 MET A N 1
ATOM 1462 C CA . MET A 1 175 ? -12.683 7.190 24.122 1.00 86.25 175 MET A CA 1
ATOM 1463 C C . MET A 1 175 ? -12.567 6.532 25.507 1.00 86.25 175 MET A C 1
ATOM 1465 O O . MET A 1 175 ? -13.550 6.494 26.242 1.00 86.25 175 MET A O 1
ATOM 1469 N N . ASP A 1 176 ? -11.385 6.026 25.880 1.00 86.38 176 ASP A N 1
ATOM 1470 C CA . ASP A 1 176 ? -11.123 5.504 27.229 1.00 86.38 176 ASP A CA 1
ATOM 1471 C C . ASP A 1 176 ? -11.188 6.596 28.303 1.00 86.38 176 ASP A C 1
ATOM 1473 O O . ASP A 1 176 ? -11.737 6.364 29.379 1.00 86.38 176 ASP A O 1
ATOM 1477 N N . ASN A 1 177 ? -10.641 7.781 28.017 1.00 83.06 177 ASN A N 1
ATOM 1478 C CA . ASN A 1 177 ? -10.599 8.888 28.976 1.00 83.06 177 ASN A CA 1
ATOM 1479 C C . ASN A 1 177 ? -11.968 9.547 29.172 1.00 83.06 177 ASN A C 1
ATOM 1481 O O . ASN A 1 177 ? -12.274 9.968 30.280 1.00 83.06 177 ASN A O 1
ATOM 1485 N N . VAL A 1 178 ? -12.806 9.571 28.134 1.00 85.44 178 VAL A N 1
ATOM 1486 C CA . VAL A 1 178 ? -14.187 10.081 28.211 1.00 85.44 178 VAL A CA 1
ATOM 1487 C C . VAL A 1 178 ? -15.217 9.005 28.601 1.00 85.44 178 VAL A C 1
ATOM 1489 O O . VAL A 1 178 ? -16.422 9.213 28.527 1.00 85.44 178 VAL A O 1
ATOM 1492 N N . GLY A 1 179 ? -14.764 7.813 29.008 1.00 85.94 179 GLY A N 1
ATOM 1493 C CA . GLY A 1 179 ? -15.635 6.790 29.596 1.00 85.94 179 GLY A CA 1
ATOM 1494 C C . GLY A 1 179 ? -16.542 6.028 28.620 1.00 85.94 179 GLY A C 1
ATOM 1495 O O . GLY A 1 179 ? -17.524 5.423 29.058 1.00 85.94 179 GLY A O 1
ATOM 1496 N N . ILE A 1 180 ? -16.225 5.989 27.320 1.00 89.00 180 ILE A N 1
ATOM 1497 C CA . ILE A 1 180 ? -17.007 5.224 26.335 1.00 89.00 180 ILE A CA 1
ATOM 1498 C C . ILE A 1 180 ? -16.899 3.721 26.609 1.00 89.00 180 ILE A C 1
ATOM 1500 O O . ILE A 1 180 ? -15.817 3.153 26.803 1.00 89.00 180 ILE A O 1
ATOM 1504 N N . SER A 1 181 ? -18.044 3.036 26.574 1.00 90.69 181 SER A N 1
ATOM 1505 C CA . SER A 1 181 ? -18.098 1.604 26.851 1.00 90.69 181 SER A CA 1
ATOM 1506 C C . SER A 1 181 ? -17.348 0.777 25.801 1.00 90.69 181 SER A C 1
ATOM 1508 O O . SER A 1 181 ? -17.227 1.130 24.627 1.00 90.69 181 SER A O 1
ATOM 1510 N N . ARG A 1 182 ? -16.873 -0.403 26.210 1.00 88.44 182 ARG A N 1
ATOM 1511 C CA . ARG A 1 182 ? -16.183 -1.330 25.304 1.00 88.44 182 ARG A CA 1
ATOM 1512 C C . ARG A 1 182 ? -17.037 -1.739 24.100 1.00 88.44 182 ARG A C 1
ATOM 1514 O O . ARG A 1 182 ? -16.495 -1.855 23.008 1.00 88.44 182 ARG A O 1
ATOM 1521 N N . GLU A 1 183 ? -18.338 -1.948 24.293 1.00 90.25 183 GLU A N 1
ATOM 1522 C CA . GLU A 1 183 ? -19.256 -2.340 23.214 1.00 90.25 183 GLU A CA 1
ATOM 1523 C C . GLU A 1 183 ? -19.378 -1.239 22.155 1.00 90.25 183 GLU A C 1
ATOM 1525 O O . GLU A 1 183 ? -19.218 -1.514 20.967 1.00 90.25 183 GLU A O 1
ATOM 1530 N N . GLN A 1 184 ? -19.554 0.012 22.589 1.00 89.12 184 GLN A N 1
ATOM 1531 C CA . GLN A 1 184 ? -19.602 1.180 21.705 1.00 89.12 184 GLN A CA 1
ATOM 1532 C C . GLN A 1 184 ? -18.303 1.354 20.910 1.00 89.12 184 GLN A C 1
ATOM 1534 O O . GLN A 1 184 ? -18.338 1.576 19.698 1.00 89.12 184 GLN A O 1
ATOM 1539 N N . LYS A 1 185 ? -17.146 1.185 21.564 1.00 89.44 185 LYS A N 1
ATOM 1540 C CA . LYS A 1 185 ? -15.843 1.216 20.885 1.00 89.44 185 LYS A CA 1
ATOM 1541 C C . LYS A 1 185 ? -15.714 0.096 19.856 1.00 89.44 185 LYS A C 1
ATOM 1543 O O . LYS A 1 185 ? -15.276 0.342 18.734 1.00 89.44 185 LYS A O 1
ATOM 1548 N N . ASP A 1 186 ? -16.088 -1.132 20.211 1.00 86.81 186 ASP A N 1
ATOM 1549 C CA . ASP A 1 186 ? -16.000 -2.280 19.305 1.00 86.81 186 ASP A CA 1
ATOM 1550 C C . ASP A 1 186 ? -16.869 -2.076 18.051 1.00 86.81 186 ASP A C 1
ATOM 1552 O O . ASP A 1 186 ? -16.415 -2.370 16.938 1.00 86.81 186 ASP A O 1
ATOM 1556 N N . GLU A 1 187 ? -18.074 -1.517 18.207 1.00 87.06 187 GLU A N 1
ATOM 1557 C CA . GLU A 1 187 ? -18.953 -1.145 17.095 1.00 87.06 187 GLU A CA 1
ATOM 1558 C C . GLU A 1 187 ? -18.333 -0.047 16.220 1.00 87.06 187 GLU A C 1
ATOM 1560 O O . GLU A 1 187 ? -18.213 -0.218 15.002 1.00 87.06 187 GLU A O 1
ATOM 1565 N N . PHE A 1 188 ? -17.860 1.041 16.832 1.00 87.50 188 PHE A N 1
ATOM 1566 C CA . PHE A 1 188 ? -17.196 2.140 16.134 1.00 87.50 188 PHE A CA 1
ATOM 1567 C C . PHE A 1 188 ? -15.984 1.652 15.323 1.00 87.50 188 PHE A C 1
ATOM 1569 O O . PHE A 1 188 ? -15.884 1.868 14.110 1.00 87.50 188 PHE A O 1
ATOM 1576 N N . PHE A 1 189 ? -15.075 0.906 15.956 1.00 84.62 189 PHE A N 1
ATOM 1577 C CA . PHE A 1 189 ? -13.881 0.401 15.286 1.00 84.62 189 PHE A CA 1
ATOM 1578 C C . PHE A 1 189 ? -14.200 -0.633 14.211 1.00 84.62 189 PHE A C 1
ATOM 1580 O O . PHE A 1 189 ? -13.433 -0.752 13.255 1.00 84.62 189 PHE A O 1
ATOM 1587 N N . ALA A 1 190 ? -15.297 -1.386 14.318 1.00 83.75 190 ALA A N 1
ATOM 1588 C CA . ALA A 1 190 ? -15.716 -2.294 13.255 1.00 83.75 190 ALA A CA 1
ATOM 1589 C C . ALA A 1 190 ? -16.057 -1.538 11.958 1.00 83.75 190 ALA A C 1
ATOM 1591 O O . ALA A 1 190 ? -15.682 -2.004 10.875 1.00 83.75 190 ALA A O 1
ATOM 1592 N N . LYS A 1 191 ? -16.677 -0.351 12.061 1.00 85.00 191 LYS A N 1
ATOM 1593 C CA . LYS A 1 191 ? -16.994 0.520 10.916 1.00 85.00 191 LYS A CA 1
ATOM 1594 C C . LYS A 1 191 ? -15.715 0.955 10.194 1.00 85.00 191 LYS A C 1
ATOM 1596 O O . LYS A 1 191 ? -15.554 0.679 9.002 1.00 85.00 191 LYS A O 1
ATOM 1601 N N . PHE A 1 192 ? -14.741 1.501 10.924 1.00 78.94 192 PHE A N 1
ATOM 1602 C CA . PHE A 1 192 ? -13.472 1.973 10.350 1.00 78.94 192 PHE A CA 1
ATOM 1603 C C . PHE A 1 192 ? -12.508 0.850 9.938 1.00 78.94 192 PHE A C 1
ATOM 1605 O O . PHE A 1 192 ? -11.747 1.027 8.988 1.00 78.94 192 PHE A O 1
ATOM 1612 N N . LYS A 1 193 ? -12.549 -0.331 10.578 1.00 75.69 193 LYS A N 1
ATOM 1613 C CA . LYS A 1 193 ? -11.799 -1.535 10.145 1.00 75.69 193 LYS A CA 1
ATOM 1614 C C . LYS A 1 193 ? -12.263 -2.071 8.792 1.00 75.69 193 LYS A C 1
ATOM 1616 O O . LYS A 1 193 ? -11.550 -2.867 8.184 1.00 75.69 193 LYS A O 1
ATOM 1621 N N . SER A 1 194 ? -13.450 -1.668 8.339 1.00 77.44 194 SER A N 1
ATOM 1622 C CA . SER A 1 194 ? -13.965 -2.029 7.018 1.00 77.44 194 SER A CA 1
ATOM 1623 C C . SER A 1 194 ? -13.406 -1.166 5.882 1.00 77.44 194 SER A C 1
ATOM 1625 O O . SER A 1 194 ? -13.627 -1.510 4.722 1.00 77.44 194 SER A O 1
ATOM 1627 N N . LEU A 1 195 ? -12.706 -0.068 6.196 1.00 74.00 195 LEU A N 1
ATOM 1628 C CA . LEU A 1 195 ? -12.084 0.809 5.207 1.00 74.00 195 LEU A CA 1
ATOM 1629 C C . LEU A 1 195 ? -10.721 0.267 4.770 1.00 74.00 195 LEU A C 1
ATOM 1631 O O . LEU A 1 195 ? -9.907 -0.169 5.588 1.00 74.00 195 LEU A O 1
ATOM 1635 N N . THR A 1 196 ? -10.434 0.355 3.472 1.00 71.38 196 THR A N 1
ATOM 1636 C CA . THR A 1 196 ? -9.059 0.213 2.979 1.00 71.38 196 THR A CA 1
ATOM 1637 C C . THR A 1 196 ? -8.212 1.407 3.446 1.00 71.38 196 THR A C 1
ATOM 1639 O O . THR A 1 196 ? -8.762 2.465 3.756 1.00 71.38 196 THR A O 1
ATOM 1642 N N . PRO A 1 197 ? -6.868 1.316 3.470 1.00 65.12 197 PRO A N 1
ATOM 1643 C CA . PRO A 1 197 ? -6.029 2.453 3.863 1.00 65.12 197 PRO A CA 1
ATOM 1644 C C . PRO A 1 197 ? -6.265 3.714 3.019 1.00 65.12 197 PRO A C 1
ATOM 1646 O O . PRO A 1 197 ? -6.176 4.823 3.535 1.00 65.12 197 PRO A O 1
ATOM 1649 N N . SER A 1 198 ? -6.601 3.550 1.738 1.00 65.94 198 SER A N 1
ATOM 1650 C CA . SER A 1 198 ? -6.931 4.660 0.842 1.00 65.94 198 SER A CA 1
ATOM 1651 C C . SER A 1 198 ? -8.287 5.289 1.162 1.00 65.94 198 SER A C 1
ATOM 1653 O O . SER A 1 198 ? -8.403 6.510 1.157 1.00 65.94 198 SER A O 1
ATOM 1655 N N . GLN A 1 199 ? -9.294 4.470 1.478 1.00 74.50 199 GLN A N 1
ATOM 1656 C CA . GLN A 1 199 ? -10.604 4.947 1.929 1.00 74.50 199 GLN A CA 1
ATOM 1657 C C . GLN A 1 199 ? -10.492 5.653 3.285 1.00 74.50 199 GLN A C 1
ATOM 1659 O O . GLN A 1 199 ? -11.065 6.717 3.484 1.00 74.50 199 GLN A O 1
ATOM 1664 N N . PHE A 1 200 ? -9.686 5.119 4.200 1.00 72.62 200 PHE A N 1
ATOM 1665 C CA . PHE A 1 200 ? -9.425 5.779 5.470 1.00 72.62 200 PHE A CA 1
ATOM 1666 C C . PHE A 1 200 ? -8.716 7.127 5.294 1.00 72.62 200 PHE A C 1
ATOM 1668 O O . PHE A 1 200 ? -9.103 8.092 5.938 1.00 72.62 200 PHE A O 1
ATOM 1675 N N . LEU A 1 201 ? -7.711 7.222 4.416 1.00 67.44 201 LEU A N 1
ATOM 1676 C CA . LEU A 1 201 ? -7.066 8.508 4.139 1.00 67.44 201 LEU A CA 1
ATOM 1677 C C . LEU A 1 201 ? -8.063 9.519 3.571 1.00 67.44 201 LEU A C 1
ATOM 1679 O O . LEU A 1 201 ? -8.031 10.681 3.951 1.00 67.44 201 LEU A O 1
ATOM 1683 N N . TYR A 1 202 ? -8.966 9.077 2.693 1.00 75.00 202 TYR A N 1
ATOM 1684 C CA . TYR A 1 202 ? -10.034 9.942 2.213 1.00 75.00 202 TYR A CA 1
ATOM 1685 C C . TYR A 1 202 ? -10.909 10.441 3.370 1.00 75.00 202 TYR A C 1
ATOM 1687 O O . TYR A 1 202 ? -11.136 11.642 3.464 1.00 75.00 202 TYR A O 1
ATOM 1695 N N . ALA A 1 203 ? -11.355 9.553 4.265 1.00 75.44 203 ALA A N 1
ATOM 1696 C CA . ALA A 1 203 ? -12.098 9.947 5.464 1.00 75.44 203 ALA A CA 1
ATOM 1697 C C . ALA A 1 203 ? -11.307 10.952 6.316 1.00 75.44 203 ALA A C 1
ATOM 1699 O O . ALA A 1 203 ? -11.848 11.971 6.723 1.00 75.44 203 ALA A O 1
ATOM 1700 N N . TYR A 1 204 ? -10.019 10.690 6.531 1.00 69.50 204 TYR A N 1
ATOM 1701 C CA . TYR A 1 204 ? -9.117 11.530 7.312 1.00 69.50 204 TYR A CA 1
ATOM 1702 C C . TYR A 1 204 ? -8.934 12.932 6.713 1.00 69.50 204 TYR A C 1
ATOM 1704 O O . TYR A 1 204 ? -9.047 13.927 7.419 1.00 69.50 204 TYR A O 1
ATOM 1712 N N . ASP A 1 205 ? -8.674 13.025 5.408 1.00 66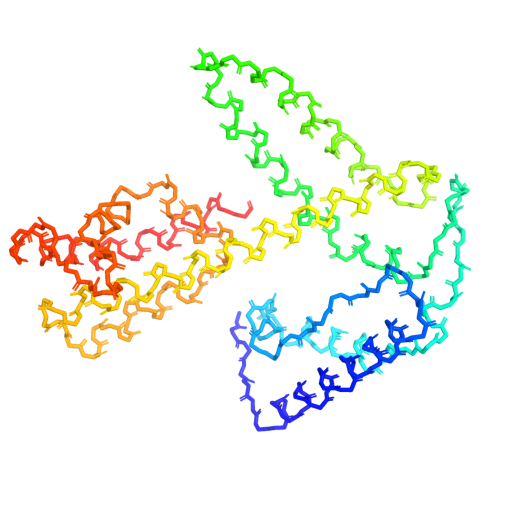.62 205 ASP A N 1
ATOM 1713 C CA . ASP A 1 205 ? -8.413 14.297 4.726 1.00 66.62 205 ASP A CA 1
ATOM 1714 C C . ASP A 1 205 ? -9.681 15.147 4.534 1.00 66.62 205 ASP A C 1
ATOM 1716 O O . ASP A 1 205 ? -9.573 16.356 4.308 1.00 66.62 205 ASP A O 1
ATOM 1720 N N . ASN A 1 206 ? -10.867 14.528 4.571 1.00 70.62 206 ASN A N 1
ATOM 1721 C CA . ASN A 1 206 ? -12.140 15.178 4.243 1.00 70.62 206 ASN A CA 1
ATOM 1722 C C . ASN A 1 206 ? -13.119 15.286 5.424 1.00 70.62 206 ASN A C 1
ATOM 1724 O O . ASN A 1 206 ? -14.187 15.866 5.243 1.00 70.62 206 ASN A O 1
ATOM 1728 N N . ASN A 1 207 ? -12.777 14.782 6.613 1.00 71.50 207 ASN A N 1
ATOM 1729 C CA . ASN A 1 207 ? -13.574 14.961 7.826 1.00 71.50 207 ASN A CA 1
ATOM 1730 C C . ASN A 1 207 ? -12.783 15.764 8.872 1.00 71.50 207 ASN A C 1
ATOM 1732 O O . ASN A 1 207 ? -11.700 15.369 9.307 1.00 71.50 207 ASN A O 1
ATOM 1736 N N . ASP A 1 208 ? -13.320 16.918 9.263 1.00 70.31 208 ASP A N 1
ATOM 1737 C CA . ASP A 1 208 ? -12.654 17.850 10.173 1.00 70.31 208 ASP A CA 1
ATOM 1738 C C . ASP A 1 208 ? -12.618 17.339 11.624 1.00 70.31 208 ASP A C 1
ATOM 1740 O O . ASP A 1 208 ? -11.660 17.630 12.342 1.00 70.31 208 ASP A O 1
ATOM 1744 N N . ILE A 1 209 ? -13.598 16.531 12.043 1.00 68.38 209 ILE A N 1
ATOM 1745 C CA . ILE A 1 209 ? -13.684 15.936 13.386 1.00 68.38 209 ILE A CA 1
ATOM 1746 C C . ILE A 1 209 ? -12.474 15.038 13.649 1.00 68.38 209 ILE A C 1
ATOM 1748 O O . ILE A 1 209 ? -11.838 15.141 14.698 1.00 68.38 209 ILE A O 1
ATOM 1752 N N . ILE A 1 210 ? -12.090 14.220 12.667 1.00 66.06 210 ILE A N 1
ATOM 1753 C CA . ILE A 1 210 ? -10.906 13.354 12.742 1.00 66.06 210 ILE A CA 1
ATOM 1754 C C . ILE A 1 210 ? -9.626 14.169 13.002 1.00 66.06 210 ILE A C 1
ATOM 1756 O O . ILE A 1 210 ? -8.825 13.814 13.871 1.00 66.06 210 ILE A O 1
ATOM 1760 N N . GLY A 1 211 ? -9.444 15.288 12.294 1.00 64.25 211 GLY A N 1
ATOM 1761 C CA . GLY A 1 211 ? -8.310 16.193 12.505 1.00 64.25 211 GLY A CA 1
ATOM 1762 C C . GLY A 1 211 ? -8.353 16.923 13.853 1.00 64.25 211 GLY A C 1
ATOM 1763 O O . GLY A 1 211 ? -7.310 17.181 14.452 1.00 64.25 211 GLY A O 1
ATOM 1764 N N . ARG A 1 212 ? -9.551 17.226 14.364 1.00 68.31 212 ARG A N 1
ATOM 1765 C CA . ARG A 1 212 ? -9.749 17.872 15.671 1.00 68.31 212 ARG A CA 1
ATOM 1766 C C . ARG A 1 212 ? -9.459 16.927 16.836 1.00 68.31 212 ARG A C 1
ATOM 1768 O O . ARG A 1 212 ? -8.872 17.368 17.816 1.00 68.31 212 ARG A O 1
ATOM 1775 N N . ILE A 1 213 ? -9.756 15.635 16.710 1.00 67.75 213 ILE A N 1
ATOM 1776 C CA . ILE A 1 213 ? -9.388 14.625 17.718 1.00 67.75 213 ILE A CA 1
ATOM 1777 C C . ILE A 1 213 ? -7.866 14.504 17.855 1.00 67.75 213 ILE A C 1
ATOM 1779 O O . ILE A 1 213 ? -7.353 14.432 18.968 1.00 67.75 213 ILE A O 1
ATOM 1783 N N . TYR A 1 214 ? -7.129 14.584 16.745 1.00 64.31 214 TYR A N 1
ATOM 1784 C CA . TYR A 1 214 ? -5.663 14.653 16.771 1.00 64.31 214 TYR A CA 1
ATOM 1785 C C . TYR A 1 214 ? -5.133 15.863 17.552 1.00 64.31 214 TYR A C 1
ATOM 1787 O O . TYR A 1 214 ? -4.078 15.780 18.174 1.00 64.31 214 TYR A O 1
ATOM 1795 N N . ALA A 1 215 ? -5.849 16.991 17.527 1.00 62.19 215 ALA A N 1
ATOM 1796 C CA . ALA A 1 215 ? -5.467 18.187 18.273 1.00 62.19 215 ALA A CA 1
ATOM 1797 C C . ALA A 1 215 ? -5.741 18.072 19.785 1.00 62.19 215 ALA A C 1
ATOM 1799 O O . ALA A 1 215 ? -5.074 18.757 20.564 1.00 62.19 215 ALA A O 1
ATOM 1800 N N . LEU A 1 216 ? -6.667 17.196 20.200 1.00 65.81 216 LEU A N 1
ATOM 1801 C CA . LEU A 1 216 ? -6.921 16.893 21.614 1.00 65.81 216 LEU A CA 1
ATOM 1802 C C . LEU A 1 216 ? -5.781 16.088 22.243 1.00 65.81 216 LEU A C 1
ATOM 1804 O O . LEU A 1 216 ? -5.534 16.198 23.438 1.00 65.81 216 LEU A O 1
ATOM 1808 N N . TYR A 1 217 ? -5.087 15.280 21.445 1.00 64.00 217 TYR A N 1
ATOM 1809 C CA . TYR A 1 217 ? -4.001 14.421 21.895 1.00 64.00 217 TYR A CA 1
ATOM 1810 C C . TYR A 1 217 ? -2.672 15.188 21.888 1.00 64.00 217 TYR A C 1
ATOM 1812 O O . TYR A 1 217 ? -2.094 15.456 20.831 1.00 64.00 217 TYR A O 1
ATOM 1820 N N . ARG A 1 218 ? -2.123 15.505 23.068 1.00 65.00 218 ARG A N 1
ATOM 1821 C CA . ARG A 1 218 ? -0.755 16.028 23.179 1.00 65.00 218 ARG A CA 1
ATOM 1822 C C . ARG A 1 218 ? 0.160 15.006 23.806 1.00 65.00 218 ARG A C 1
ATOM 1824 O O . ARG A 1 218 ? -0.032 14.558 24.930 1.00 65.00 218 ARG A O 1
ATOM 1831 N N . LYS A 1 219 ? 1.214 14.683 23.064 1.00 65.50 219 LYS A N 1
ATOM 1832 C CA . LYS A 1 219 ? 2.329 13.902 23.576 1.00 65.50 219 LYS A CA 1
ATOM 1833 C C . LYS A 1 219 ? 3.366 14.840 24.185 1.00 65.50 219 LYS A C 1
ATOM 1835 O O . LYS A 1 219 ? 3.930 15.678 23.481 1.00 65.50 219 LYS A O 1
ATOM 1840 N N . ASN A 1 220 ? 3.613 14.681 25.475 1.00 70.38 220 ASN A N 1
ATOM 1841 C CA . ASN A 1 220 ? 4.639 15.403 26.211 1.00 70.38 220 ASN A CA 1
ATOM 1842 C C . ASN A 1 220 ? 6.041 14.874 25.864 1.00 70.38 220 ASN A C 1
ATOM 1844 O O . ASN A 1 220 ? 6.203 13.773 25.326 1.00 70.38 220 ASN A O 1
ATOM 1848 N N . GLU A 1 221 ? 7.075 15.664 26.164 1.00 67.94 221 GLU A N 1
ATOM 1849 C CA . GLU A 1 221 ? 8.475 15.312 25.866 1.00 67.94 221 GLU A CA 1
ATOM 1850 C C . GLU A 1 221 ? 8.940 14.034 26.584 1.00 67.94 221 GLU A C 1
ATOM 1852 O O . GLU A 1 221 ? 9.790 13.306 26.072 1.00 67.94 221 GLU A O 1
ATOM 1857 N N . ASP A 1 222 ? 8.344 13.724 27.737 1.00 63.25 222 ASP A N 1
ATOM 1858 C CA . ASP A 1 222 ? 8.587 12.506 28.517 1.00 63.25 222 ASP A CA 1
ATOM 1859 C C . ASP A 1 222 ? 7.844 11.269 27.973 1.00 63.25 222 ASP A C 1
ATOM 1861 O O . ASP A 1 222 ? 8.007 10.158 28.479 1.00 63.25 222 ASP A O 1
ATOM 1865 N N . GLY A 1 223 ? 7.047 11.447 26.916 1.00 57.25 223 GLY A N 1
ATOM 1866 C CA . GLY A 1 223 ? 6.240 10.406 26.296 1.00 57.25 223 GLY A CA 1
ATOM 1867 C C . GLY A 1 223 ? 4.884 10.167 26.959 1.00 57.25 223 GLY A C 1
ATOM 1868 O O . GLY A 1 223 ? 4.153 9.309 26.458 1.00 57.25 223 GLY A O 1
ATOM 1869 N N . SER A 1 224 ? 4.537 10.905 28.021 1.00 65.94 224 SER A N 1
ATOM 1870 C CA . SER A 1 224 ? 3.177 10.931 28.563 1.00 65.94 224 SER A CA 1
ATOM 1871 C C . SER A 1 224 ? 2.213 11.601 27.581 1.00 65.94 224 SER A C 1
ATOM 1873 O O . SER A 1 224 ? 2.621 12.324 26.668 1.00 65.94 224 SER A O 1
ATOM 1875 N N . VAL A 1 225 ? 0.928 11.296 27.724 1.00 63.59 225 VAL A N 1
ATOM 1876 C CA . VAL A 1 225 ? -0.137 11.799 26.856 1.00 63.59 225 VAL A CA 1
ATOM 1877 C C . VAL A 1 225 ? -1.167 12.499 27.726 1.00 63.59 225 VAL A C 1
ATOM 1879 O O . VAL A 1 225 ? -1.602 11.926 28.724 1.00 63.59 225 VAL A O 1
ATOM 1882 N N . GLU A 1 226 ? -1.557 13.707 27.334 1.00 69.56 226 GLU A N 1
ATOM 1883 C CA . GLU A 1 226 ? -2.595 14.504 27.988 1.00 69.56 226 GLU A CA 1
ATOM 1884 C C . GLU A 1 226 ? -3.640 14.990 26.975 1.00 69.56 226 GLU A C 1
ATOM 1886 O O . GLU A 1 226 ? -3.331 15.173 25.792 1.00 69.56 226 GLU A O 1
ATOM 1891 N N . LEU A 1 227 ? -4.872 15.205 27.451 1.00 70.38 227 LEU A N 1
ATOM 1892 C CA . LEU A 1 227 ? -5.893 15.941 26.709 1.00 70.38 227 LEU A CA 1
ATOM 1893 C C . LEU A 1 227 ? -5.590 17.441 26.806 1.00 70.38 227 LEU A C 1
ATOM 1895 O O . LEU A 1 227 ? -5.362 17.962 27.896 1.00 70.38 227 LEU A O 1
ATOM 1899 N N . THR A 1 228 ? -5.559 18.133 25.670 1.00 65.25 228 THR A N 1
ATOM 1900 C CA . THR A 1 228 ? -5.250 19.575 25.600 1.00 65.25 228 THR A CA 1
ATOM 1901 C C . THR A 1 228 ? -6.445 20.486 25.876 1.00 65.25 228 THR A C 1
ATOM 1903 O O . THR A 1 228 ? -6.246 21.675 26.125 1.00 65.25 228 THR A O 1
ATOM 1906 N N . ASP A 1 229 ? -7.661 19.940 25.827 1.00 60.75 229 ASP A N 1
ATOM 1907 C CA . ASP A 1 229 ? -8.945 20.642 25.933 1.00 60.75 229 ASP A CA 1
ATOM 1908 C C . ASP A 1 229 ? -9.781 20.049 27.089 1.00 60.75 229 ASP A C 1
ATOM 1910 O O . ASP A 1 229 ? -9.470 18.959 27.577 1.00 60.75 229 ASP A O 1
ATOM 1914 N N . THR A 1 230 ? -10.822 20.748 27.562 1.00 62.31 230 THR A N 1
ATOM 1915 C CA . THR A 1 230 ? -11.677 20.247 28.663 1.00 62.31 230 THR A CA 1
ATOM 1916 C C . THR A 1 230 ? -12.345 18.917 28.290 1.00 62.31 230 THR A C 1
ATOM 1918 O O . THR A 1 230 ? -12.723 18.727 27.136 1.00 62.31 230 THR A O 1
ATOM 1921 N N . GLU A 1 231 ? -12.528 18.003 29.253 1.00 59.50 231 GLU A N 1
ATOM 1922 C CA . GLU A 1 231 ? -13.169 16.685 29.038 1.00 59.50 231 GLU A CA 1
ATOM 1923 C C . GLU A 1 231 ? -14.503 16.792 28.268 1.00 59.50 231 GLU A C 1
ATOM 1925 O O . GLU A 1 231 ? -14.750 16.013 27.353 1.00 59.50 231 GLU A O 1
ATOM 1930 N N . GLU A 1 232 ? -15.291 17.839 28.534 1.00 59.62 232 GLU A N 1
ATOM 1931 C CA . GLU A 1 232 ? -16.560 18.152 27.854 1.00 59.62 232 GLU A CA 1
ATOM 1932 C C . GLU A 1 232 ? -16.406 18.408 26.334 1.00 59.62 232 GLU A C 1
ATOM 1934 O O . GLU A 1 232 ? -17.264 18.028 25.538 1.00 59.62 232 GLU A O 1
ATOM 1939 N N . ASN A 1 233 ? -15.281 18.989 25.894 1.00 73.31 233 ASN A N 1
ATOM 1940 C CA . ASN A 1 233 ? -14.986 19.186 24.468 1.00 73.31 233 ASN A CA 1
ATOM 1941 C C . ASN A 1 233 ? -14.554 17.875 23.794 1.00 73.31 233 ASN A C 1
ATOM 1943 O O . ASN A 1 233 ? -14.834 17.666 22.610 1.00 73.31 233 ASN A O 1
ATOM 1947 N N . ALA A 1 234 ? -13.878 16.994 24.536 1.00 74.81 234 ALA A N 1
ATOM 1948 C CA . ALA A 1 234 ? -13.472 15.681 24.049 1.00 74.81 234 ALA A CA 1
ATOM 1949 C C . ALA A 1 234 ? -14.675 14.738 23.907 1.00 74.81 234 ALA A C 1
ATOM 1951 O O . ALA A 1 234 ? -14.799 14.084 22.872 1.00 74.81 234 ALA A O 1
ATOM 1952 N N . GLU A 1 235 ? -15.584 14.728 24.887 1.00 81.19 235 GLU A N 1
ATOM 1953 C CA . GLU A 1 235 ? -16.857 13.996 24.834 1.00 81.19 235 GLU A CA 1
ATOM 1954 C C . GLU A 1 235 ? -17.672 14.403 23.605 1.00 81.19 235 GLU A C 1
ATOM 1956 O O . GLU A 1 235 ? -17.967 13.561 22.760 1.00 81.19 235 GLU A O 1
ATOM 1961 N N . ALA A 1 236 ? -17.921 15.704 23.421 1.00 83.06 236 ALA A N 1
ATOM 1962 C CA . ALA A 1 236 ? -18.693 16.198 22.283 1.00 83.06 236 ALA A CA 1
ATOM 1963 C C . ALA A 1 236 ? -18.062 15.844 20.922 1.00 83.06 236 ALA A C 1
ATOM 1965 O O . ALA A 1 236 ? -18.768 15.569 19.952 1.00 83.06 236 ALA A O 1
ATOM 1966 N N . LEU A 1 237 ? -16.729 15.850 20.813 1.00 81.56 237 LEU A N 1
ATOM 1967 C CA . LEU A 1 237 ? -16.040 15.461 19.578 1.00 81.56 237 LEU A CA 1
ATOM 1968 C C . LEU A 1 237 ? -16.136 13.957 19.306 1.00 81.56 237 LEU A C 1
ATOM 1970 O O . LEU A 1 237 ? -16.293 13.566 18.149 1.00 81.56 237 LEU A O 1
ATOM 1974 N N . ILE A 1 238 ? -16.058 13.125 20.346 1.00 85.50 238 ILE A N 1
ATOM 1975 C CA . ILE A 1 238 ? -16.232 11.676 20.227 1.00 85.50 238 ILE A CA 1
ATOM 1976 C C . ILE A 1 238 ? -17.677 11.323 19.875 1.00 85.50 238 ILE A C 1
ATOM 1978 O O . ILE A 1 238 ? -17.877 10.510 18.974 1.00 85.50 238 ILE A O 1
ATOM 1982 N N . ASP A 1 239 ? -18.660 11.963 20.503 1.00 86.56 239 ASP A N 1
ATOM 1983 C CA . ASP A 1 239 ? -20.076 11.746 20.201 1.00 86.56 239 ASP A CA 1
ATOM 1984 C C . ASP A 1 239 ? -20.387 12.107 18.744 1.00 86.56 239 ASP A C 1
ATOM 1986 O O . ASP A 1 239 ? -20.894 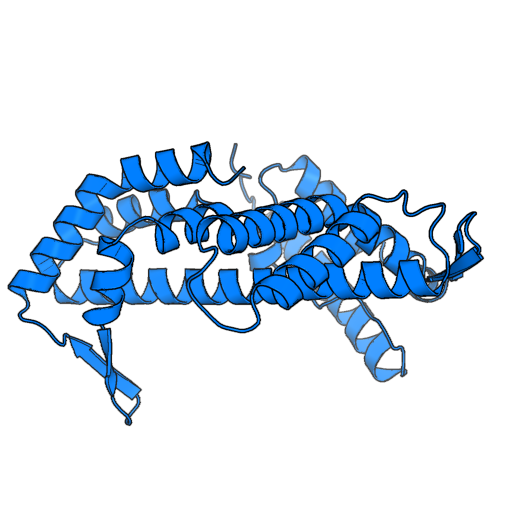11.266 17.999 1.00 86.56 239 ASP A O 1
ATOM 1990 N N . ASN A 1 240 ? -19.966 13.292 18.286 1.00 86.44 240 ASN A N 1
ATOM 1991 C CA . ASN A 1 240 ? -20.134 13.697 16.885 1.00 86.44 240 ASN A CA 1
ATOM 1992 C C . ASN A 1 240 ? -19.441 12.718 15.922 1.00 86.44 240 ASN A C 1
ATOM 1994 O O . ASN A 1 240 ? -20.008 12.333 14.900 1.00 86.44 240 ASN A O 1
ATOM 1998 N N . LEU A 1 241 ? -18.223 12.266 16.247 1.00 84.94 241 LEU A N 1
ATOM 1999 C CA . LEU A 1 241 ? -17.510 11.283 15.429 1.00 84.94 241 LEU A CA 1
ATOM 2000 C C . LEU A 1 241 ? -18.261 9.947 15.361 1.00 84.94 241 LEU A C 1
ATOM 2002 O O . LEU A 1 241 ? -18.283 9.307 14.309 1.00 84.94 241 LEU A O 1
ATOM 2006 N N . MET A 1 242 ? -18.837 9.496 16.477 1.00 86.31 242 MET A N 1
ATOM 2007 C CA . MET A 1 242 ? -19.600 8.253 16.548 1.00 86.31 242 MET A CA 1
ATOM 2008 C C . MET A 1 242 ? -20.916 8.341 15.769 1.00 86.31 242 MET A C 1
ATOM 2010 O O . MET A 1 242 ? -21.262 7.375 15.081 1.00 86.31 242 MET A O 1
ATOM 2014 N N . GLU A 1 243 ? -21.609 9.480 15.832 1.00 89.69 243 GLU A N 1
ATOM 2015 C CA . GLU A 1 243 ? -22.824 9.756 15.058 1.00 89.69 243 GLU A CA 1
ATOM 2016 C C . GLU A 1 243 ? -22.540 9.811 13.550 1.00 89.69 243 GLU A C 1
ATOM 2018 O O . GLU A 1 243 ? -23.248 9.190 12.754 1.00 89.69 243 GLU A O 1
ATOM 2023 N N . GLU A 1 244 ? -21.460 10.482 13.145 1.00 88.62 244 GLU A N 1
ATOM 2024 C CA . GLU A 1 244 ? -21.087 10.623 11.734 1.00 88.62 244 GLU A CA 1
ATOM 2025 C C . GLU A 1 244 ? -20.352 9.402 11.160 1.00 88.62 244 GLU A C 1
ATOM 2027 O O . GLU A 1 244 ? -20.185 9.296 9.943 1.00 88.62 244 GLU A O 1
ATOM 2032 N N . ALA A 1 245 ? -19.929 8.450 12.000 1.00 86.06 245 ALA A N 1
ATOM 2033 C CA . ALA A 1 245 ? -19.064 7.331 11.618 1.00 86.06 245 ALA A CA 1
ATOM 2034 C C . ALA A 1 245 ? -19.558 6.557 10.385 1.00 86.06 245 ALA A C 1
ATOM 2036 O O . ALA A 1 245 ? -18.760 6.197 9.515 1.00 86.06 245 ALA A O 1
ATOM 2037 N N . ASP A 1 246 ? -20.864 6.291 10.298 1.00 87.25 246 ASP A N 1
ATOM 2038 C CA . ASP A 1 246 ? -21.435 5.569 9.158 1.00 87.25 246 ASP A CA 1
ATOM 2039 C C . ASP A 1 246 ? -21.361 6.390 7.873 1.00 87.25 246 ASP A C 1
ATOM 2041 O O . ASP A 1 246 ? -20.966 5.860 6.832 1.00 87.25 246 ASP A O 1
ATOM 2045 N N . GLN A 1 247 ? -21.676 7.684 7.947 1.00 87.00 247 GLN A N 1
ATOM 2046 C CA . GLN A 1 247 ? -21.631 8.580 6.797 1.00 87.00 247 GLN A CA 1
ATOM 2047 C C . GLN A 1 247 ? -20.191 8.768 6.304 1.00 87.00 247 GLN A C 1
ATOM 2049 O O . GLN A 1 247 ? -19.928 8.602 5.115 1.00 87.00 247 GLN A O 1
ATOM 2054 N N . ILE A 1 248 ? -19.237 8.967 7.221 1.00 84.56 248 ILE A N 1
ATOM 2055 C CA . ILE A 1 248 ? -17.800 9.040 6.914 1.00 84.56 248 ILE A CA 1
ATOM 2056 C C . ILE A 1 248 ? -17.339 7.780 6.171 1.00 84.56 248 ILE A C 1
ATOM 2058 O O . ILE A 1 248 ? -16.624 7.857 5.169 1.00 84.56 248 ILE A O 1
ATOM 2062 N N . VAL A 1 249 ? -17.751 6.599 6.641 1.00 84.44 249 VAL A N 1
ATOM 2063 C CA . VAL A 1 249 ? -17.393 5.315 6.023 1.00 84.44 249 VAL A CA 1
ATOM 2064 C C . VAL A 1 249 ? -18.049 5.140 4.652 1.00 84.44 249 VAL A C 1
ATOM 2066 O O . VAL A 1 249 ? -17.410 4.604 3.742 1.00 84.44 249 VAL A O 1
ATOM 2069 N N . ILE A 1 250 ? -19.304 5.562 4.491 1.00 88.75 250 ILE A N 1
ATOM 2070 C CA . ILE A 1 250 ? -20.020 5.533 3.209 1.00 88.75 250 ILE A CA 1
ATOM 2071 C C . ILE A 1 250 ? -19.313 6.430 2.195 1.00 88.75 250 ILE A C 1
ATOM 2073 O O . ILE A 1 250 ? -18.974 5.959 1.108 1.00 88.75 250 ILE A O 1
ATOM 2077 N N . ASP A 1 251 ? -19.020 7.675 2.566 1.00 83.94 251 ASP A N 1
ATOM 2078 C CA . ASP A 1 251 ? -18.375 8.645 1.682 1.00 83.94 251 ASP A CA 1
ATOM 2079 C C . ASP A 1 251 ? -16.965 8.201 1.305 1.00 83.94 251 ASP A C 1
ATOM 2081 O O . ASP A 1 251 ? -16.582 8.265 0.135 1.00 83.94 251 ASP A O 1
ATOM 2085 N N . ALA A 1 252 ? -16.216 7.655 2.263 1.00 83.00 252 ALA A N 1
ATOM 2086 C CA . ALA A 1 252 ? -14.910 7.069 2.012 1.00 83.00 252 ALA A CA 1
ATOM 2087 C C . ALA A 1 252 ? -14.962 5.920 1.004 1.00 83.00 252 ALA A C 1
ATOM 2089 O O . ALA A 1 252 ? -14.133 5.861 0.098 1.00 83.00 252 ALA A O 1
ATOM 2090 N N . LYS A 1 253 ? -15.937 5.014 1.124 1.00 83.12 253 LYS A N 1
ATOM 2091 C CA . LYS A 1 253 ? -16.101 3.902 0.176 1.00 83.12 253 LYS A CA 1
ATOM 2092 C C . LYS A 1 253 ? -16.566 4.369 -1.197 1.00 83.12 253 LYS A C 1
ATOM 2094 O O . LYS A 1 253 ? -16.140 3.797 -2.190 1.00 83.12 253 LYS A O 1
ATOM 2099 N N . ALA A 1 254 ? -17.423 5.384 -1.257 1.00 82.69 254 ALA A N 1
ATOM 2100 C CA . ALA A 1 254 ? -17.973 5.888 -2.510 1.00 82.69 254 ALA A CA 1
ATOM 2101 C C . ALA A 1 254 ? -16.959 6.698 -3.331 1.00 82.69 254 ALA A C 1
ATOM 2103 O O . ALA A 1 254 ? -17.047 6.713 -4.556 1.00 82.69 254 ALA A O 1
ATOM 2104 N N . ASN A 1 255 ? -16.014 7.374 -2.670 1.00 72.75 255 ASN A N 1
ATOM 2105 C CA . ASN A 1 255 ? -15.168 8.382 -3.312 1.00 72.75 255 ASN A CA 1
ATOM 2106 C C . ASN A 1 255 ? -13.668 8.042 -3.338 1.00 72.75 255 ASN A C 1
ATOM 2108 O O . ASN A 1 255 ? -12.891 8.798 -3.923 1.00 72.75 255 ASN A O 1
ATOM 2112 N N . ALA A 1 256 ? -13.236 6.948 -2.702 1.00 63.31 256 ALA A N 1
ATOM 2113 C CA . ALA A 1 256 ? -11.823 6.559 -2.666 1.00 63.31 256 ALA A CA 1
ATOM 2114 C C . ALA A 1 256 ? -11.458 5.363 -3.564 1.00 63.31 256 ALA A C 1
ATOM 2116 O O . ALA A 1 256 ? -10.299 4.922 -3.504 1.00 63.31 256 ALA A O 1
ATOM 2117 N N . ASP A 1 257 ? -12.405 4.871 -4.370 1.00 52.28 257 ASP A N 1
ATOM 2118 C CA . ASP A 1 257 ? -12.180 3.871 -5.425 1.00 52.28 257 ASP A CA 1
ATOM 2119 C C . ASP A 1 257 ? -11.635 4.524 -6.708 1.00 52.28 257 ASP A C 1
ATOM 2121 O O . ASP A 1 257 ? -12.304 5.422 -7.268 1.00 52.28 257 ASP A O 1
#

Sequence (257 aa):
MAIRFDKNLNAELRNTVRNFNKKVVRAEQRGFRNLPRLEKVSELKARYDTRSDLIRELRRLKNFNRGDILRKVENDGGAKAVEWEFDFLKGNIKNAREYFTREYERVSRRTGRFPGERMMLDTISSKLNLLNRDINYLSQSEFRSAVAATREFQNAFANLQAQYRGFLSEVEWVMDNVGISREQKDEFFAKFKSLTPSQFLYAYDNNDIIGRIYALYRKNEDGSVELTDTEENAEALIDNLMEEADQIVIDAKANAD